Protein AF-A0A2S8GM10-F1 (afdb_monomer_lite)

pLDDT: mean 87.01, std 13.78, range [36.47, 98.81]

Sequence (292 aa):
MHKHPPKAPLAFRVGIVGHRPNRLQKADLQKLSEVVGQILGVVRDRVTQVGQANASIYEQADPEMRAISPLAEGSDRLFAREALTLGYKLTAVLPFAKSEFEQDFQPEKALEEDSLQAFRSLLEKADPVFQLDGSRTNEGRAYGVAGRTVLFNSDLLIVIWDGERQNKPGGTEETLADAQQAGIPVIWIHAEAGHAWRLLDPSVAWGELKKEDEPQEGQGDFDELGTRIETVLGLPQIASGKHEAKVDSSHKHLANFYREKNPGWKLSVGWKAFRDILGDFKFPRVTFAVKP

Organism: NCBI:txid124

Structure (mmCIF, N/CA/C/O backbone):
data_AF-A0A2S8GM10-F1
#
_entry.id   AF-A0A2S8GM10-F1
#
loop_
_atom_site.group_PDB
_atom_site.id
_atom_site.type_symbol
_atom_site.label_atom_id
_atom_site.label_alt_id
_atom_site.label_comp_id
_atom_site.label_asym_id
_atom_site.label_entity_id
_atom_site.label_seq_id
_atom_site.pdbx_PDB_ins_code
_atom_site.Cartn_x
_atom_site.Cartn_y
_atom_site.Cartn_z
_atom_site.occupancy
_atom_site.B_iso_or_equiv
_atom_site.auth_seq_id
_atom_site.auth_comp_id
_atom_site.auth_asym_id
_atom_site.auth_atom_id
_atom_site.pdbx_PDB_model_num
ATOM 1 N N . MET A 1 1 ? -20.459 -18.885 26.236 1.00 55.50 1 MET A N 1
ATOM 2 C CA . MET A 1 1 ? -21.371 -17.870 25.658 1.00 55.50 1 MET A CA 1
ATOM 3 C C . MET A 1 1 ? -20.889 -16.494 26.085 1.00 55.50 1 MET A C 1
ATOM 5 O O . MET A 1 1 ? -20.770 -16.268 27.286 1.00 55.50 1 MET A O 1
ATOM 9 N N . HIS A 1 2 ? -20.557 -15.617 25.134 1.00 58.25 2 HIS A N 1
ATOM 10 C CA . HIS A 1 2 ? -20.140 -14.245 25.438 1.00 58.25 2 HIS A CA 1
ATOM 11 C C . HIS A 1 2 ? -21.277 -13.487 26.134 1.00 58.25 2 HIS A C 1
ATOM 13 O O . HIS A 1 2 ? -22.448 -13.662 25.796 1.00 58.25 2 HIS A O 1
ATOM 19 N N . LYS A 1 3 ? -20.934 -12.683 27.147 1.00 72.94 3 LYS A N 1
ATOM 20 C CA . LYS A 1 3 ? -21.916 -11.886 27.901 1.00 72.94 3 LYS A CA 1
ATOM 21 C C . LYS A 1 3 ? -22.370 -10.641 27.138 1.00 72.94 3 LYS A C 1
ATOM 23 O O . LYS A 1 3 ? -23.363 -10.066 27.551 1.00 72.94 3 LYS A O 1
ATOM 28 N N . HIS A 1 4 ? -21.672 -10.274 26.067 1.00 76.38 4 HIS A N 1
ATOM 29 C CA . HIS A 1 4 ? -21.915 -9.145 25.168 1.00 76.38 4 HIS A CA 1
ATOM 30 C C . HIS A 1 4 ? -21.707 -9.597 23.710 1.00 76.38 4 HIS A C 1
ATOM 32 O O . HIS A 1 4 ? -21.107 -10.662 23.500 1.00 76.38 4 HIS A O 1
ATOM 38 N N . PRO A 1 5 ? -22.141 -8.817 22.704 1.00 82.81 5 PRO A N 1
ATOM 39 C CA . PRO A 1 5 ? -21.765 -9.064 21.313 1.00 82.81 5 PRO A CA 1
ATOM 40 C C . PRO A 1 5 ? -20.231 -9.137 21.144 1.00 82.81 5 PRO A C 1
ATOM 42 O O . PRO A 1 5 ? -19.509 -8.456 21.885 1.00 82.81 5 PRO A O 1
ATOM 45 N N . PRO A 1 6 ? -19.700 -9.984 20.242 1.00 84.19 6 PRO A N 1
ATOM 46 C CA . PRO A 1 6 ? -18.265 -10.033 19.969 1.00 84.19 6 PRO A CA 1
ATOM 47 C C . PRO A 1 6 ? -17.825 -8.734 19.289 1.00 84.19 6 PRO A C 1
ATOM 49 O O . PRO A 1 6 ? -18.476 -8.284 18.349 1.00 84.19 6 PRO A O 1
ATOM 52 N N . LYS A 1 7 ? -16.736 -8.130 19.772 1.00 86.94 7 LYS A N 1
ATOM 53 C CA . LYS A 1 7 ? -16.131 -6.958 19.130 1.00 86.94 7 LYS A CA 1
ATOM 54 C C . LYS A 1 7 ? -15.248 -7.414 17.978 1.00 86.94 7 LYS A C 1
ATOM 56 O O . LYS A 1 7 ? -14.630 -8.469 18.075 1.00 86.94 7 LYS A O 1
ATOM 61 N N . ALA A 1 8 ? -15.197 -6.626 16.912 1.00 88.25 8 ALA A N 1
ATOM 62 C CA . ALA A 1 8 ? -14.308 -6.903 15.793 1.00 88.25 8 ALA A CA 1
ATOM 63 C C . ALA A 1 8 ? -12.867 -6.468 16.124 1.00 88.25 8 ALA A C 1
ATOM 65 O O . ALA A 1 8 ? -12.692 -5.440 16.795 1.00 88.25 8 ALA A O 1
ATOM 66 N N . PRO A 1 9 ? -11.844 -7.194 15.642 1.00 91.44 9 PRO A N 1
ATOM 67 C CA . PRO A 1 9 ? -10.489 -6.666 15.597 1.00 91.44 9 PRO A CA 1
ATOM 68 C C . PRO A 1 9 ? -10.440 -5.473 14.635 1.00 91.44 9 PRO A C 1
ATOM 70 O O . PRO A 1 9 ? -11.123 -5.459 13.609 1.00 91.44 9 PRO A O 1
ATOM 73 N N . LEU A 1 10 ? -9.641 -4.463 14.974 1.00 94.88 10 LEU A N 1
ATOM 74 C CA . LEU A 1 10 ? -9.363 -3.359 14.059 1.00 94.88 10 LEU A CA 1
ATOM 75 C C . LEU A 1 10 ? -8.457 -3.867 12.932 1.00 94.88 10 LEU A C 1
ATOM 77 O O . LEU A 1 10 ? -7.522 -4.615 13.198 1.00 94.88 10 LEU A O 1
ATOM 81 N N . ALA A 1 11 ? -8.713 -3.461 11.693 1.00 95.81 11 ALA A N 1
ATOM 82 C CA . ALA A 1 11 ? -7.879 -3.799 10.545 1.00 95.81 11 ALA A CA 1
ATOM 83 C C . ALA A 1 11 ? -7.641 -2.557 9.684 1.00 95.81 11 ALA A C 1
ATOM 85 O O . ALA A 1 11 ? -8.495 -1.671 9.639 1.00 95.81 11 ALA A O 1
ATOM 86 N N . PHE A 1 12 ? -6.491 -2.498 9.010 1.00 98.06 12 PHE A N 1
ATOM 87 C CA . PHE A 1 12 ? -6.152 -1.405 8.098 1.00 98.06 12 PHE A CA 1
ATOM 88 C C . PHE A 1 12 ? -5.259 -1.898 6.957 1.00 98.06 12 PHE A C 1
ATOM 90 O O . PHE A 1 12 ? -4.308 -2.657 7.176 1.00 98.06 12 PHE A O 1
ATOM 97 N N . ARG A 1 13 ? -5.574 -1.481 5.731 1.00 98.56 13 ARG A N 1
ATOM 98 C CA . ARG A 1 13 ? -4.971 -1.987 4.493 1.00 98.56 13 ARG A CA 1
ATOM 99 C C . ARG A 1 13 ? -4.244 -0.869 3.759 1.00 98.56 13 ARG A C 1
ATOM 101 O O . ARG A 1 13 ? -4.839 0.158 3.442 1.00 98.56 13 ARG A O 1
ATOM 108 N N . VAL A 1 14 ? -2.975 -1.093 3.441 1.00 98.81 14 VAL A N 1
ATOM 109 C CA . VAL A 1 14 ? -2.154 -0.181 2.641 1.00 98.81 14 VAL A CA 1
ATOM 110 C C . VAL A 1 14 ? -1.851 -0.841 1.301 1.00 98.81 14 VAL A C 1
ATOM 112 O O . VAL A 1 14 ? -1.318 -1.951 1.265 1.00 98.81 14 VAL A O 1
ATOM 115 N N . GLY A 1 15 ? -2.197 -0.177 0.205 1.00 98.62 15 GLY A N 1
ATOM 116 C CA . GLY A 1 15 ? -1.883 -0.621 -1.153 1.00 98.62 15 GLY A CA 1
ATOM 117 C C . GLY A 1 15 ? -0.695 0.121 -1.742 1.00 98.62 15 GLY A C 1
ATOM 118 O O . GLY A 1 15 ? -0.397 1.241 -1.328 1.00 98.62 15 GLY A O 1
ATOM 119 N N . ILE A 1 16 ? -0.055 -0.477 -2.745 1.00 98.19 16 ILE A N 1
ATOM 120 C CA . ILE A 1 16 ? 1.008 0.157 -3.530 1.00 98.19 16 ILE A CA 1
ATOM 121 C C . ILE A 1 16 ? 0.680 0.135 -5.022 1.00 98.19 16 ILE A C 1
ATOM 123 O O . ILE A 1 16 ? 0.223 -0.872 -5.564 1.00 98.19 16 ILE A O 1
ATOM 127 N N . VAL A 1 17 ? 0.975 1.247 -5.689 1.00 94.44 17 VAL A N 1
ATOM 128 C CA . VAL A 1 17 ? 1.208 1.304 -7.134 1.00 94.44 17 VAL A CA 1
ATOM 129 C C . VAL A 1 17 ? 2.529 2.028 -7.357 1.00 94.44 17 VAL A C 1
ATOM 131 O O . VAL A 1 17 ? 2.784 3.070 -6.755 1.00 94.44 17 VAL A O 1
ATOM 134 N N . GLY A 1 18 ? 3.397 1.498 -8.211 1.00 92.44 18 GLY A N 1
ATOM 135 C CA . GLY A 1 18 ? 4.679 2.145 -8.443 1.00 92.44 18 GLY A CA 1
ATOM 136 C C . GLY A 1 18 ? 5.407 1.694 -9.693 1.00 92.44 18 GLY A C 1
ATOM 137 O O . GLY A 1 18 ? 4.892 0.950 -10.529 1.00 92.44 18 GLY A O 1
ATOM 138 N N . HIS A 1 19 ? 6.627 2.201 -9.821 1.00 91.56 19 HIS A N 1
ATOM 139 C CA . HIS A 1 19 ? 7.464 2.008 -10.993 1.00 91.56 19 HIS A CA 1
ATOM 140 C C . HIS A 1 19 ? 8.266 0.708 -10.946 1.00 91.56 19 HIS A C 1
ATOM 142 O O . HIS A 1 19 ? 8.714 0.242 -9.897 1.00 91.56 19 HIS A O 1
ATOM 148 N N . ARG A 1 20 ? 8.503 0.158 -12.139 1.00 92.50 20 ARG A N 1
ATOM 149 C CA . ARG A 1 20 ? 9.465 -0.927 -12.359 1.00 92.50 20 ARG A CA 1
ATOM 150 C C . ARG A 1 20 ? 10.903 -0.387 -12.400 1.00 92.50 20 ARG A C 1
ATOM 152 O O . ARG A 1 20 ? 11.086 0.815 -12.607 1.00 92.50 20 ARG A O 1
ATOM 159 N N . PRO A 1 21 ? 11.941 -1.237 -12.268 1.00 92.75 21 PRO A N 1
ATOM 160 C CA . PRO A 1 21 ? 13.328 -0.780 -12.153 1.00 92.75 21 PRO A CA 1
ATOM 161 C C . PRO A 1 21 ? 13.810 0.112 -13.305 1.00 92.75 21 PRO A C 1
ATOM 163 O O . PRO A 1 21 ? 14.581 1.043 -13.090 1.00 92.75 21 PRO A O 1
ATOM 166 N N . ASN A 1 22 ? 13.296 -0.085 -14.522 1.00 90.50 22 ASN A N 1
ATOM 167 C CA . ASN A 1 22 ? 13.599 0.767 -15.678 1.00 90.50 22 ASN A CA 1
ATOM 168 C C . ASN A 1 22 ? 13.166 2.238 -15.502 1.00 90.50 22 ASN A C 1
ATOM 170 O O . ASN A 1 22 ? 13.668 3.106 -16.209 1.00 90.50 22 ASN A O 1
ATOM 174 N N . ARG A 1 23 ? 12.254 2.522 -14.568 1.00 89.69 23 ARG A N 1
ATOM 175 C CA . ARG A 1 23 ? 11.783 3.865 -14.189 1.00 89.69 23 ARG A CA 1
ATOM 176 C C . ARG A 1 23 ? 12.266 4.291 -12.794 1.00 89.69 23 ARG A C 1
ATOM 178 O O . ARG A 1 23 ? 11.890 5.353 -12.319 1.00 89.69 23 ARG A O 1
ATOM 185 N N . LEU A 1 24 ? 13.132 3.494 -12.164 1.00 91.31 24 LEU A N 1
ATOM 186 C CA . LEU A 1 24 ? 13.766 3.772 -10.868 1.00 91.31 24 LEU A CA 1
ATOM 187 C C . LEU A 1 24 ? 15.293 3.925 -10.982 1.00 91.31 24 LEU A C 1
ATOM 189 O O . LEU A 1 24 ? 15.999 3.899 -9.984 1.00 91.31 24 LEU A O 1
ATOM 193 N N . GLN A 1 25 ? 15.832 4.108 -12.189 1.00 90.81 25 GLN A N 1
ATOM 194 C CA . GLN A 1 25 ? 17.284 4.170 -12.422 1.00 90.81 25 GLN A CA 1
ATOM 195 C C . GLN A 1 25 ? 17.976 5.342 -11.708 1.00 90.81 25 GLN A C 1
ATOM 197 O O . GLN A 1 25 ? 19.164 5.268 -11.409 1.00 90.81 25 GLN A O 1
ATOM 202 N N . LYS A 1 26 ? 17.235 6.426 -11.450 1.00 89.56 26 LYS A N 1
ATOM 203 C CA . LYS A 1 26 ? 17.703 7.598 -10.695 1.00 89.56 26 LYS A CA 1
ATOM 204 C C . LYS A 1 26 ? 17.302 7.557 -9.215 1.00 89.56 26 LYS A C 1
ATOM 206 O O . LYS A 1 26 ? 17.520 8.541 -8.512 1.00 89.56 26 LYS A O 1
ATOM 211 N N . ALA A 1 27 ? 16.644 6.490 -8.768 1.00 92.81 27 ALA A N 1
ATOM 212 C CA . ALA A 1 27 ? 16.201 6.355 -7.390 1.00 92.81 27 ALA A CA 1
ATOM 213 C C . ALA A 1 27 ? 17.379 5.971 -6.490 1.00 92.81 27 ALA A C 1
ATOM 215 O O . ALA A 1 27 ? 18.223 5.155 -6.863 1.00 92.81 27 ALA A O 1
ATOM 216 N N . ASP A 1 28 ? 17.386 6.500 -5.271 1.00 95.31 28 ASP A N 1
ATOM 217 C CA . ASP A 1 28 ? 18.173 5.938 -4.182 1.00 95.31 28 ASP A CA 1
ATOM 218 C C . ASP A 1 28 ? 17.303 4.880 -3.496 1.00 95.31 28 ASP A C 1
ATOM 220 O O . ASP A 1 28 ? 16.465 5.187 -2.648 1.00 95.31 28 ASP A O 1
ATOM 224 N N . LEU A 1 29 ? 17.461 3.618 -3.901 1.00 94.62 29 LEU A N 1
ATOM 225 C CA . LEU A 1 29 ? 16.597 2.536 -3.424 1.00 94.62 29 LEU A CA 1
ATOM 226 C C . LEU A 1 29 ? 16.669 2.338 -1.907 1.00 94.62 29 LEU A C 1
ATOM 228 O O . LEU A 1 29 ? 15.668 1.939 -1.314 1.00 94.62 29 LEU A O 1
ATOM 232 N N . GLN A 1 30 ? 17.810 2.634 -1.277 1.00 96.06 30 GLN A N 1
ATOM 233 C CA . GLN A 1 30 ? 17.933 2.549 0.174 1.00 96.06 30 GLN A CA 1
ATOM 234 C C . GLN A 1 30 ? 17.093 3.644 0.831 1.00 96.06 30 GLN A C 1
ATOM 236 O O . GLN A 1 30 ? 16.244 3.343 1.670 1.00 96.06 30 GLN A O 1
ATOM 241 N N . LYS A 1 31 ? 17.266 4.897 0.401 1.00 96.81 31 LYS A N 1
ATOM 242 C CA . LYS A 1 31 ? 16.481 6.018 0.927 1.00 96.81 31 LYS A CA 1
ATOM 243 C C . LYS A 1 31 ? 14.984 5.846 0.649 1.00 96.81 31 LYS A C 1
ATOM 245 O O . LYS A 1 31 ? 14.163 6.167 1.503 1.00 96.81 31 LYS A O 1
ATOM 250 N N . LEU A 1 32 ? 14.608 5.307 -0.512 1.00 97.25 32 LEU A N 1
ATOM 251 C CA . LEU A 1 32 ? 13.215 4.977 -0.822 1.00 97.25 32 LEU A CA 1
ATOM 252 C C . LEU A 1 32 ? 12.655 3.931 0.154 1.00 97.25 32 LEU A C 1
ATOM 254 O O . LEU A 1 32 ? 11.544 4.106 0.650 1.00 97.25 32 LEU A O 1
ATOM 258 N N . SER A 1 33 ? 13.428 2.881 0.457 1.00 97.56 33 SER A N 1
ATOM 259 C CA . SER A 1 33 ? 13.086 1.881 1.481 1.00 97.56 33 SER A CA 1
ATOM 260 C C . SER A 1 33 ? 12.857 2.530 2.840 1.00 97.56 33 SER A C 1
ATOM 262 O O . SER A 1 33 ? 11.837 2.278 3.476 1.00 97.56 33 SER A O 1
ATOM 264 N N . GLU A 1 34 ? 13.758 3.420 3.257 1.00 97.75 34 GLU A N 1
ATOM 265 C CA . GLU A 1 34 ? 13.654 4.134 4.531 1.00 97.75 34 GLU A CA 1
ATOM 266 C C . GLU A 1 34 ? 12.383 4.994 4.603 1.00 97.75 34 GLU A C 1
ATOM 268 O O . GLU A 1 34 ? 11.653 4.924 5.592 1.00 97.75 34 GLU A O 1
ATOM 273 N N . VAL A 1 35 ? 12.068 5.753 3.546 1.00 97.88 35 VAL A N 1
ATOM 274 C CA . VAL A 1 35 ? 10.850 6.581 3.481 1.00 97.88 35 VAL A CA 1
ATOM 275 C C . VAL A 1 35 ? 9.588 5.714 3.531 1.00 97.88 35 VAL A C 1
ATOM 277 O O . VAL A 1 35 ? 8.676 5.996 4.311 1.00 97.88 35 VAL A O 1
ATOM 280 N N . VAL A 1 36 ? 9.531 4.632 2.748 1.00 98.50 36 VAL A N 1
ATOM 281 C CA . VAL A 1 36 ? 8.389 3.701 2.751 1.00 98.50 36 VAL A CA 1
ATOM 282 C C . VAL A 1 36 ? 8.224 3.039 4.122 1.00 98.50 36 VAL A C 1
ATOM 284 O O . VAL A 1 36 ? 7.108 2.980 4.642 1.00 98.50 36 VAL A O 1
ATOM 287 N N . GLY A 1 37 ? 9.320 2.595 4.739 1.00 98.56 37 GLY A N 1
ATOM 288 C CA . GLY A 1 37 ? 9.324 2.008 6.077 1.00 98.56 37 GLY A CA 1
ATOM 289 C C . GLY A 1 37 ? 8.846 2.987 7.153 1.00 98.56 37 GLY A C 1
ATOM 290 O O . GLY A 1 37 ? 8.029 2.620 7.996 1.00 98.56 37 GLY A O 1
ATOM 291 N N . GLN A 1 38 ? 9.276 4.252 7.101 1.00 98.25 38 GLN A N 1
ATOM 292 C CA . GLN A 1 38 ? 8.805 5.297 8.018 1.00 98.25 38 GLN A CA 1
ATOM 293 C C . GLN A 1 38 ? 7.299 5.542 7.882 1.00 98.25 38 GLN A C 1
ATOM 295 O O . GLN A 1 38 ? 6.589 5.547 8.888 1.00 98.25 38 GLN A O 1
ATOM 300 N N . ILE A 1 39 ? 6.797 5.684 6.650 1.00 98.62 39 ILE A N 1
ATOM 301 C CA . ILE A 1 39 ? 5.364 5.869 6.380 1.00 98.62 39 ILE A CA 1
ATOM 302 C C . ILE A 1 39 ? 4.560 4.688 6.934 1.00 98.62 39 ILE A C 1
ATOM 304 O O . ILE A 1 39 ? 3.608 4.887 7.687 1.00 98.62 39 ILE A O 1
ATOM 308 N N . LEU A 1 40 ? 4.956 3.452 6.618 1.00 98.81 40 LEU A N 1
ATOM 309 C CA . LEU A 1 40 ? 4.282 2.247 7.108 1.00 98.81 40 LEU A CA 1
ATOM 310 C C . LEU A 1 40 ? 4.350 2.111 8.637 1.00 98.81 40 LEU A C 1
ATOM 312 O O . LEU A 1 40 ? 3.387 1.650 9.257 1.00 98.81 40 LEU A O 1
ATOM 316 N N . GLY A 1 41 ? 5.458 2.518 9.257 1.00 98.44 41 GLY A N 1
ATOM 317 C CA . GLY A 1 41 ? 5.607 2.552 10.711 1.00 98.44 41 GLY A CA 1
ATOM 318 C C . GLY A 1 41 ? 4.607 3.510 11.357 1.00 98.44 41 GLY A C 1
ATOM 319 O O . GLY A 1 41 ? 3.834 3.099 12.222 1.00 98.44 41 GLY A O 1
ATOM 320 N N . VAL A 1 42 ? 4.544 4.751 10.864 1.00 98.31 42 VAL A N 1
ATOM 321 C CA . VAL A 1 42 ? 3.592 5.768 11.340 1.00 98.31 42 VAL A CA 1
ATOM 322 C C . VAL A 1 42 ? 2.148 5.313 11.147 1.00 98.31 42 VAL A C 1
ATOM 324 O O . VAL A 1 42 ? 1.332 5.471 12.057 1.00 98.31 42 VAL A O 1
ATOM 327 N N . VAL A 1 43 ? 1.830 4.693 10.004 1.00 98.56 43 VAL A N 1
ATOM 328 C CA . VAL A 1 43 ? 0.491 4.147 9.746 1.00 98.56 43 VAL A CA 1
ATOM 329 C C . VAL A 1 43 ? 0.115 3.109 10.803 1.00 98.56 43 VAL A C 1
ATOM 331 O O . VAL A 1 43 ? -0.921 3.246 11.452 1.00 98.56 43 VAL A O 1
ATOM 334 N N . ARG A 1 44 ? 0.967 2.103 11.033 1.00 98.19 44 ARG A N 1
ATOM 335 C CA . ARG A 1 44 ? 0.723 1.055 12.039 1.00 98.19 44 ARG A CA 1
ATOM 336 C C . ARG A 1 44 ? 0.535 1.647 13.432 1.00 98.19 44 ARG A C 1
ATOM 338 O O . ARG A 1 44 ? -0.404 1.273 14.141 1.00 98.19 44 ARG A O 1
ATOM 345 N N . ASP A 1 45 ? 1.417 2.557 13.827 1.00 97.56 45 ASP A N 1
ATOM 346 C CA . ASP A 1 45 ? 1.424 3.111 15.177 1.00 97.56 45 ASP A CA 1
ATOM 347 C C . ASP A 1 45 ? 0.171 3.967 15.418 1.00 97.56 45 ASP A C 1
ATOM 349 O O . ASP A 1 45 ? -0.478 3.829 16.459 1.00 97.56 45 ASP A O 1
ATOM 353 N N . ARG A 1 46 ? -0.257 4.767 14.429 1.00 97.31 46 ARG A N 1
ATOM 354 C CA . ARG A 1 46 ? -1.498 5.549 14.527 1.00 97.31 46 ARG A CA 1
ATOM 355 C C . ARG A 1 46 ? -2.742 4.658 14.550 1.00 97.31 46 ARG A C 1
ATOM 357 O O . ARG A 1 46 ? -3.610 4.873 15.393 1.00 97.31 46 ARG A O 1
ATOM 364 N N . VAL A 1 47 ? -2.837 3.638 13.693 1.00 97.44 47 VAL A N 1
ATOM 365 C CA . VAL A 1 47 ? -3.965 2.680 13.714 1.00 97.44 47 VAL A CA 1
ATOM 366 C C . VAL A 1 47 ? -4.055 1.986 15.080 1.00 97.44 47 VAL A C 1
ATOM 368 O O . VAL A 1 47 ? -5.144 1.848 15.640 1.00 97.44 47 VAL A O 1
ATOM 371 N N . THR A 1 48 ? -2.912 1.622 15.666 1.00 96.25 48 THR A N 1
ATOM 372 C CA . THR A 1 48 ? -2.839 1.034 17.014 1.00 96.25 48 THR A CA 1
ATOM 373 C C . THR A 1 48 ? -3.376 1.989 18.078 1.00 96.25 48 THR A C 1
ATOM 375 O O . THR A 1 48 ? -4.219 1.596 18.888 1.00 96.25 48 THR A O 1
ATOM 378 N N . GLN A 1 49 ? -2.969 3.261 18.044 1.00 94.75 49 GLN A N 1
ATOM 379 C CA . GLN A 1 49 ? -3.480 4.286 18.961 1.00 94.75 49 GLN A CA 1
ATOM 380 C C . GLN A 1 49 ? -4.995 4.487 18.814 1.00 94.75 49 GLN A C 1
ATOM 382 O O . GLN A 1 49 ? -5.704 4.563 19.819 1.00 94.75 49 GLN A O 1
ATOM 387 N N . VAL A 1 50 ? -5.517 4.502 17.581 1.00 93.38 50 VAL A N 1
ATOM 388 C CA . VAL A 1 50 ? -6.964 4.598 17.323 1.00 93.38 50 VAL A CA 1
ATOM 389 C C . VAL A 1 50 ? -7.707 3.402 17.914 1.00 93.38 50 VAL A C 1
ATOM 391 O O . VAL A 1 50 ? -8.734 3.592 18.569 1.00 93.38 50 VAL A O 1
ATOM 394 N N . GLY A 1 51 ? -7.193 2.181 17.744 1.00 92.69 51 GLY A N 1
ATOM 395 C CA . GLY A 1 51 ? -7.774 0.973 18.337 1.00 92.69 51 GLY A CA 1
ATOM 396 C C . GLY A 1 51 ? -7.822 1.027 19.867 1.00 92.69 51 GLY A C 1
ATOM 397 O O . GLY A 1 51 ? -8.864 0.745 20.466 1.00 92.69 51 GLY A O 1
ATOM 398 N N . GLN A 1 52 ? -6.731 1.470 20.499 1.00 92.31 52 GLN A N 1
ATOM 399 C CA . GLN A 1 52 ? -6.637 1.643 21.954 1.00 92.31 52 GLN A CA 1
ATOM 400 C C . GLN A 1 52 ? -7.610 2.713 22.471 1.00 92.31 52 GLN A C 1
ATOM 402 O O . GLN A 1 52 ? -8.347 2.475 23.431 1.00 92.31 52 GLN A O 1
ATOM 407 N N . ALA A 1 53 ? -7.683 3.869 21.805 1.00 91.25 53 ALA A N 1
ATOM 408 C CA . ALA A 1 53 ? -8.613 4.944 22.155 1.00 91.25 53 ALA A CA 1
ATOM 409 C C . ALA A 1 53 ? -10.088 4.525 22.002 1.00 91.25 53 ALA A C 1
ATOM 411 O O . ALA A 1 53 ? -1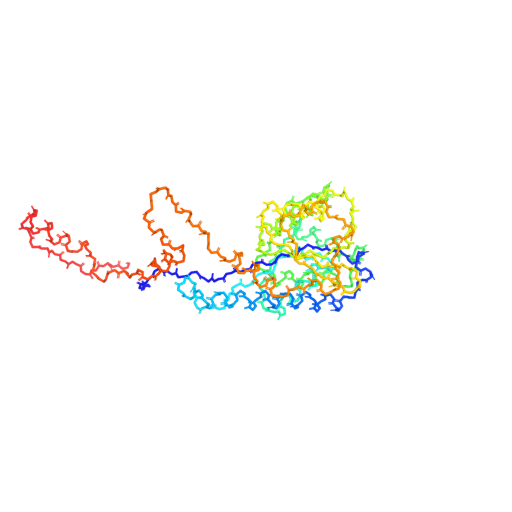0.967 5.030 22.702 1.00 91.25 53 ALA A O 1
ATOM 412 N N . ASN A 1 54 ? -10.364 3.554 21.126 1.00 89.12 54 ASN A N 1
ATOM 413 C CA . ASN A 1 54 ? -11.701 3.062 20.809 1.00 89.12 54 ASN A CA 1
ATOM 414 C C . ASN A 1 54 ? -11.995 1.672 21.403 1.00 89.12 54 ASN A C 1
ATOM 416 O O . ASN A 1 54 ? -12.802 0.905 20.871 1.00 89.12 54 ASN A O 1
ATOM 420 N N . ALA A 1 55 ? -11.435 1.375 22.579 1.00 87.00 55 ALA A N 1
ATOM 421 C CA . ALA A 1 55 ? -11.618 0.104 23.283 1.00 87.00 55 ALA A CA 1
ATOM 422 C C . ALA A 1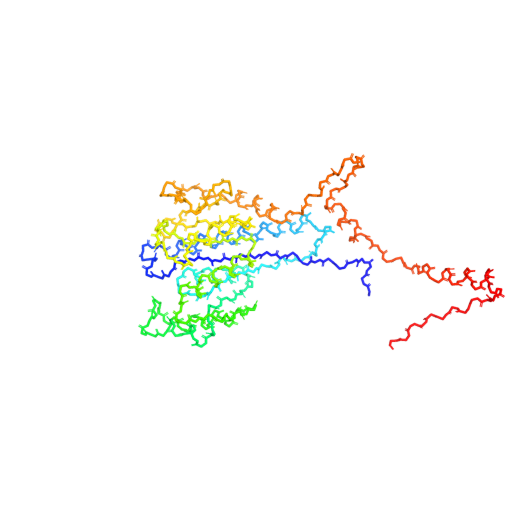 55 ? -13.073 -0.282 23.591 1.00 87.00 55 ALA A C 1
ATOM 424 O O . ALA A 1 55 ? -13.395 -1.442 23.868 1.00 87.00 55 ALA A O 1
ATOM 425 N N . SER A 1 56 ? -13.991 0.686 23.559 1.00 85.75 56 SER A N 1
ATOM 426 C CA . SER A 1 56 ? -15.420 0.425 23.731 1.00 85.75 56 SER A CA 1
ATOM 427 C C . SER A 1 56 ? -16.056 -0.297 22.535 1.00 85.75 56 SER A C 1
ATOM 429 O O . SER A 1 56 ? -17.038 -1.010 22.744 1.00 85.75 56 SER A O 1
ATOM 431 N N . ILE A 1 57 ? -15.473 -0.185 21.335 1.00 86.81 57 ILE A N 1
ATOM 432 C CA . ILE A 1 57 ? -16.041 -0.695 20.077 1.00 86.81 57 ILE A CA 1
ATOM 433 C C . ILE A 1 57 ? -15.164 -1.737 19.367 1.00 86.81 57 ILE A C 1
ATOM 435 O O . ILE A 1 57 ? -15.713 -2.601 18.689 1.00 86.81 57 ILE A O 1
ATOM 439 N N . TYR A 1 58 ? -13.845 -1.719 19.580 1.00 89.75 58 TYR A N 1
ATOM 440 C CA . TYR A 1 58 ? -12.921 -2.717 19.033 1.00 89.75 58 TYR A CA 1
ATOM 441 C C . TYR A 1 58 ? -12.458 -3.725 20.086 1.00 89.75 58 TYR A C 1
ATOM 443 O O . TYR A 1 58 ? -12.452 -3.453 21.294 1.00 89.75 58 TYR A O 1
ATOM 451 N N . GLU A 1 59 ? -12.084 -4.915 19.622 1.00 89.31 59 GLU A N 1
ATOM 452 C CA . GLU A 1 59 ? -11.363 -5.890 20.434 1.00 89.31 59 GLU A CA 1
ATOM 453 C C . GLU A 1 59 ? -10.035 -5.294 20.929 1.00 89.31 59 GLU A C 1
ATOM 455 O O . GLU A 1 59 ? -9.421 -4.463 20.266 1.00 89.31 59 GLU A O 1
ATOM 460 N N . GLN A 1 60 ? -9.612 -5.672 22.136 1.00 88.25 60 GLN A N 1
ATOM 461 C CA . GLN A 1 60 ? -8.346 -5.216 22.718 1.00 88.25 60 GLN A CA 1
ATOM 462 C C . GLN A 1 60 ? -7.215 -6.151 22.303 1.00 88.25 60 GLN A C 1
ATOM 464 O O . GLN A 1 60 ? -6.732 -6.953 23.098 1.00 88.25 60 GLN A O 1
ATOM 469 N N . ALA A 1 61 ? -6.853 -6.045 21.030 1.00 89.88 61 ALA A N 1
ATOM 470 C CA . ALA A 1 61 ? -5.756 -6.751 20.390 1.00 89.88 61 ALA A CA 1
ATOM 471 C C . ALA A 1 61 ? -5.034 -5.798 19.427 1.00 89.88 61 ALA A C 1
ATOM 473 O O . ALA A 1 61 ? -5.568 -4.738 19.083 1.00 89.88 61 ALA A O 1
ATOM 474 N N . ASP A 1 62 ? -3.835 -6.181 18.995 1.00 91.50 62 ASP A N 1
ATOM 475 C CA . ASP A 1 62 ? -3.106 -5.429 17.976 1.00 91.50 62 ASP A CA 1
ATOM 476 C C . ASP A 1 62 ? -3.905 -5.405 16.659 1.00 91.50 62 ASP A C 1
ATOM 478 O O . ASP A 1 62 ? -4.491 -6.430 16.285 1.00 91.50 62 ASP A O 1
ATOM 482 N N . PRO A 1 63 ? -3.956 -4.263 15.947 1.00 95.56 63 PRO A N 1
ATOM 483 C CA . PRO A 1 63 ? -4.674 -4.184 14.685 1.00 95.56 63 PRO A CA 1
ATOM 484 C C . PRO A 1 63 ? -4.103 -5.132 13.631 1.00 95.56 63 PRO A C 1
ATOM 486 O O . PRO A 1 63 ? -2.892 -5.314 13.502 1.00 95.56 63 PRO A O 1
ATOM 489 N N . GLU A 1 64 ? -4.982 -5.684 12.803 1.00 96.06 64 GLU A N 1
ATOM 490 C CA . GLU A 1 64 ? -4.581 -6.464 11.645 1.00 96.06 64 GLU A CA 1
ATOM 491 C C . GLU A 1 64 ? -4.160 -5.539 10.496 1.00 96.06 64 GLU A C 1
ATOM 493 O O . GLU A 1 64 ? -4.982 -5.039 9.724 1.00 96.06 64 GLU A O 1
ATOM 498 N N . MET A 1 65 ? -2.851 -5.333 10.377 1.00 98.31 65 MET A N 1
ATOM 499 C CA . MET A 1 65 ? -2.254 -4.548 9.301 1.00 98.31 65 MET A CA 1
ATOM 500 C C . MET A 1 65 ? -2.040 -5.404 8.051 1.00 98.31 65 MET A C 1
ATOM 502 O O . MET A 1 65 ? -1.472 -6.499 8.127 1.00 98.31 65 MET A O 1
ATOM 506 N N . ARG A 1 66 ? -2.465 -4.905 6.886 1.00 98.56 66 ARG A N 1
ATOM 507 C CA . ARG A 1 66 ? -2.328 -5.601 5.598 1.00 98.56 66 ARG A CA 1
ATOM 508 C C . ARG A 1 66 ? -1.660 -4.731 4.545 1.00 98.56 66 ARG A C 1
ATOM 510 O O . ARG A 1 66 ? -2.016 -3.570 4.387 1.00 98.56 66 ARG A O 1
ATOM 517 N N . ALA A 1 67 ? -0.721 -5.313 3.814 1.00 98.81 67 ALA A N 1
ATOM 518 C CA . ALA A 1 67 ? -0.046 -4.697 2.682 1.00 98.81 67 ALA A CA 1
ATOM 519 C C . ALA A 1 67 ? -0.477 -5.393 1.391 1.00 98.81 67 ALA A C 1
ATOM 521 O O . ALA A 1 67 ? -0.405 -6.618 1.302 1.00 98.81 67 ALA A O 1
ATOM 522 N N . ILE A 1 68 ? -0.937 -4.631 0.402 1.00 98.81 68 ILE A N 1
ATOM 523 C CA . ILE A 1 68 ? -1.516 -5.161 -0.836 1.00 98.81 68 ILE A CA 1
ATOM 524 C C . ILE A 1 68 ? -0.637 -4.746 -2.009 1.00 98.81 68 ILE A C 1
ATOM 526 O O . ILE A 1 68 ? -0.468 -3.557 -2.264 1.00 98.81 68 ILE A O 1
ATOM 530 N N . SER A 1 69 ? -0.069 -5.725 -2.711 1.00 98.50 69 SER A N 1
ATOM 531 C CA . SER A 1 69 ? 0.924 -5.484 -3.761 1.00 98.50 69 SER A CA 1
ATOM 532 C C . SER A 1 69 ? 0.774 -6.469 -4.926 1.00 98.50 69 SER A C 1
ATOM 534 O O . SER A 1 69 ? 0.525 -7.655 -4.692 1.00 98.50 69 SER A O 1
ATOM 536 N N . PRO A 1 70 ? 0.963 -6.036 -6.184 1.00 97.38 70 PRO A N 1
ATOM 537 C CA . PRO A 1 70 ? 1.078 -6.947 -7.321 1.00 97.38 70 PRO A CA 1
ATOM 538 C C . PRO A 1 70 ? 2.373 -7.768 -7.351 1.00 97.38 70 PRO A C 1
ATOM 540 O O . PRO A 1 70 ? 2.442 -8.764 -8.068 1.00 97.38 70 PRO A O 1
ATOM 543 N N . LEU A 1 71 ? 3.385 -7.389 -6.559 1.00 97.94 71 LEU A N 1
ATOM 544 C CA . LEU A 1 71 ? 4.713 -8.022 -6.490 1.00 97.94 71 LEU A CA 1
ATOM 545 C C . LEU A 1 71 ? 5.532 -7.956 -7.795 1.00 97.94 71 LEU A C 1
ATOM 547 O O . LEU A 1 71 ? 6.452 -8.763 -7.993 1.00 97.94 71 LEU A O 1
ATOM 551 N N . ALA A 1 72 ? 5.244 -6.989 -8.674 1.00 96.56 72 ALA A N 1
ATOM 552 C CA . ALA A 1 72 ? 6.108 -6.704 -9.818 1.00 96.56 72 ALA A CA 1
ATOM 553 C C . ALA A 1 72 ? 7.504 -6.237 -9.359 1.00 96.56 72 ALA A C 1
ATOM 555 O O . ALA A 1 72 ? 7.712 -5.857 -8.212 1.00 96.56 72 ALA A O 1
ATOM 556 N N . GLU A 1 73 ? 8.497 -6.283 -10.241 1.00 96.88 73 GLU A N 1
ATOM 557 C CA . GLU A 1 73 ? 9.834 -5.753 -9.935 1.00 96.88 73 GLU A CA 1
ATOM 558 C C . GLU A 1 73 ? 9.792 -4.267 -9.550 1.00 96.88 73 GLU A C 1
ATOM 560 O O . GLU A 1 73 ? 8.957 -3.516 -10.055 1.00 96.88 73 GLU A O 1
ATOM 565 N N . GLY A 1 74 ? 10.736 -3.823 -8.718 1.00 96.12 74 GLY A N 1
ATOM 566 C CA . GLY A 1 74 ? 10.864 -2.433 -8.290 1.00 96.12 74 GLY A CA 1
ATOM 567 C C . GLY A 1 74 ? 10.028 -2.100 -7.055 1.00 96.12 74 GLY A C 1
ATOM 568 O O . GLY A 1 74 ? 10.144 -2.751 -6.009 1.00 96.12 74 GLY A O 1
ATOM 569 N N . SER A 1 75 ? 9.209 -1.049 -7.166 1.00 96.75 75 SER A N 1
ATOM 570 C CA . SER A 1 75 ? 8.457 -0.450 -6.054 1.00 96.75 75 SER A CA 1
ATOM 571 C C . SER A 1 75 ? 7.609 -1.457 -5.274 1.00 96.75 75 SER A C 1
ATOM 573 O O . SER A 1 75 ? 7.631 -1.458 -4.044 1.00 96.75 75 SER A O 1
ATOM 575 N N . ASP A 1 76 ? 6.909 -2.347 -5.976 1.00 97.81 76 ASP A N 1
ATOM 576 C CA . ASP A 1 76 ? 5.981 -3.313 -5.384 1.00 97.81 76 ASP A CA 1
ATOM 577 C C . ASP A 1 76 ? 6.673 -4.286 -4.419 1.00 97.81 76 ASP A C 1
ATOM 579 O O . ASP A 1 76 ? 6.128 -4.611 -3.358 1.00 97.81 76 ASP A O 1
ATOM 583 N N . ARG A 1 77 ? 7.878 -4.756 -4.773 1.00 97.94 77 ARG A N 1
ATOM 584 C CA . ARG A 1 77 ? 8.676 -5.675 -3.946 1.00 97.94 77 ARG A CA 1
ATOM 585 C C . ARG A 1 77 ? 9.386 -4.958 -2.808 1.00 97.94 77 ARG A C 1
ATOM 587 O O . ARG A 1 77 ? 9.499 -5.534 -1.729 1.00 97.94 77 ARG A O 1
ATOM 594 N N . LEU A 1 78 ? 9.858 -3.729 -3.032 1.00 98.25 78 LEU A N 1
ATOM 595 C CA . LEU A 1 78 ? 10.416 -2.884 -1.972 1.00 98.25 78 LEU A CA 1
ATOM 596 C C . LEU A 1 78 ? 9.359 -2.643 -0.887 1.00 98.25 78 LEU A C 1
ATOM 598 O O . LEU A 1 78 ? 9.585 -2.991 0.268 1.00 98.25 78 LEU A O 1
ATOM 602 N N . PHE A 1 79 ? 8.169 -2.186 -1.279 1.00 98.75 79 PHE A N 1
ATOM 603 C CA . PHE A 1 79 ? 7.032 -2.009 -0.377 1.00 98.75 79 PHE A CA 1
ATOM 604 C C . PHE A 1 79 ? 6.667 -3.299 0.368 1.00 98.75 79 PHE A C 1
ATOM 606 O O . PHE A 1 79 ? 6.515 -3.287 1.588 1.00 98.75 79 PHE A O 1
ATOM 613 N N . ALA A 1 80 ? 6.566 -4.429 -0.343 1.00 98.69 80 ALA A N 1
ATOM 614 C CA . ALA A 1 80 ? 6.224 -5.708 0.277 1.00 98.69 80 ALA A CA 1
ATOM 615 C C . ALA A 1 80 ? 7.257 -6.144 1.332 1.00 98.69 80 ALA A C 1
ATOM 617 O O . ALA A 1 80 ? 6.877 -6.660 2.383 1.00 98.69 80 ALA A O 1
ATOM 618 N N . ARG A 1 81 ? 8.555 -5.928 1.075 1.00 98.69 81 ARG A N 1
ATOM 619 C CA . ARG A 1 81 ? 9.631 -6.241 2.028 1.00 98.69 81 ARG A CA 1
ATOM 620 C C . ARG A 1 81 ? 9.554 -5.366 3.278 1.00 98.69 81 ARG A C 1
ATOM 622 O O . ARG A 1 81 ? 9.576 -5.918 4.375 1.00 98.69 81 ARG A O 1
ATOM 629 N N . GLU A 1 82 ? 9.401 -4.053 3.123 1.00 98.75 82 GLU A N 1
ATOM 630 C CA . GLU A 1 82 ? 9.273 -3.130 4.262 1.00 98.75 82 GLU A CA 1
ATOM 631 C C . GLU A 1 82 ? 8.039 -3.441 5.115 1.00 98.75 82 GLU A C 1
ATOM 633 O O . GLU A 1 82 ? 8.115 -3.526 6.342 1.00 98.75 82 GLU A O 1
ATOM 638 N N . ALA A 1 83 ? 6.904 -3.712 4.470 1.00 98.75 83 ALA A N 1
ATOM 639 C CA . ALA A 1 83 ? 5.680 -4.076 5.165 1.00 98.75 83 ALA A CA 1
ATOM 640 C C . ALA A 1 83 ? 5.837 -5.369 5.987 1.00 98.75 83 ALA A C 1
ATOM 642 O O . ALA A 1 83 ? 5.446 -5.411 7.157 1.00 98.75 83 ALA A O 1
ATOM 643 N N . LEU A 1 84 ? 6.451 -6.409 5.411 1.00 98.69 84 LEU A N 1
ATOM 644 C CA . LEU A 1 84 ? 6.728 -7.663 6.118 1.00 98.69 84 LEU A CA 1
ATOM 645 C C . LEU A 1 84 ? 7.661 -7.451 7.321 1.00 98.69 84 LEU A C 1
ATOM 647 O O . LEU A 1 84 ? 7.404 -8.015 8.385 1.00 98.69 84 LEU A O 1
ATOM 651 N N . THR A 1 85 ? 8.701 -6.621 7.185 1.00 98.44 85 THR A N 1
ATOM 652 C CA . THR A 1 85 ? 9.609 -6.261 8.293 1.00 98.44 85 THR A CA 1
ATOM 653 C C . THR A 1 85 ? 8.858 -5.612 9.458 1.00 98.44 85 THR A C 1
ATOM 655 O O . THR A 1 85 ? 9.185 -5.851 10.620 1.00 98.44 85 THR A O 1
ATOM 658 N N . LEU A 1 86 ? 7.812 -4.835 9.166 1.00 98.25 86 LEU A N 1
ATOM 659 C CA . LEU A 1 86 ? 6.982 -4.153 10.163 1.00 98.25 86 LEU A CA 1
ATOM 660 C C . LEU A 1 86 ? 5.833 -5.006 10.727 1.00 98.25 86 LEU A C 1
ATOM 662 O O . LEU A 1 86 ? 5.089 -4.516 11.582 1.00 98.25 86 LEU A O 1
ATOM 666 N N . GLY A 1 87 ? 5.695 -6.259 10.280 1.00 98.06 87 GLY A N 1
ATOM 667 C CA . GLY A 1 87 ? 4.681 -7.204 10.755 1.00 98.06 87 GLY A CA 1
ATOM 668 C C . GLY A 1 87 ? 3.342 -7.143 10.015 1.00 98.06 87 GLY A C 1
ATOM 669 O O . GLY A 1 87 ? 2.361 -7.716 10.489 1.00 98.06 87 GLY A O 1
ATOM 670 N N . TYR A 1 88 ? 3.272 -6.475 8.860 1.00 98.62 88 TYR A N 1
ATOM 671 C CA . TYR A 1 88 ? 2.070 -6.490 8.028 1.00 98.62 88 TYR A CA 1
ATOM 672 C C . TYR A 1 88 ? 1.872 -7.878 7.413 1.00 98.62 88 TYR A C 1
ATOM 674 O O . TYR A 1 88 ? 2.821 -8.524 6.962 1.00 98.62 88 TYR A O 1
ATOM 682 N N . LYS A 1 89 ? 0.614 -8.311 7.309 1.00 98.56 89 LYS A N 1
ATOM 683 C CA . LYS A 1 89 ? 0.248 -9.451 6.464 1.00 98.56 89 LYS A CA 1
ATOM 684 C C . LYS A 1 89 ? 0.293 -9.013 5.001 1.00 98.56 89 LYS A C 1
ATOM 686 O O . LYS A 1 89 ? -0.282 -7.986 4.648 1.00 98.56 89 LYS A O 1
ATOM 691 N N . LEU A 1 90 ? 0.951 -9.787 4.146 1.00 98.81 90 LEU A N 1
ATOM 692 C CA . LEU A 1 90 ? 1.043 -9.485 2.719 1.00 98.81 90 LEU A CA 1
ATOM 693 C C . LEU A 1 90 ? -0.140 -10.104 1.964 1.00 98.81 90 LEU A C 1
ATOM 695 O O . LEU A 1 90 ? -0.515 -11.240 2.217 1.00 98.81 90 LEU A O 1
ATOM 699 N N . THR A 1 91 ? -0.716 -9.3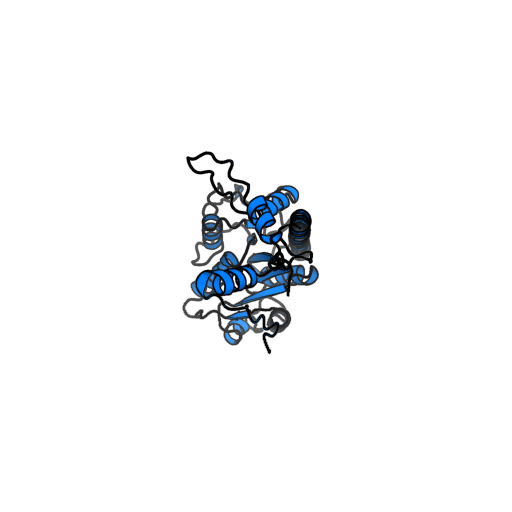77 1.015 1.00 98.69 91 THR A N 1
ATOM 700 C CA . THR A 1 91 ? -1.742 -9.853 0.082 1.00 98.69 91 THR A CA 1
ATOM 701 C C . THR A 1 91 ? -1.266 -9.566 -1.336 1.00 98.69 91 THR A C 1
ATOM 703 O O . THR A 1 91 ? -0.900 -8.433 -1.651 1.00 98.69 91 THR A O 1
ATOM 706 N N . ALA A 1 92 ? -1.258 -10.590 -2.188 1.00 98.69 92 ALA A N 1
ATOM 707 C CA . ALA A 1 92 ? -0.766 -10.467 -3.557 1.00 98.69 92 ALA A CA 1
ATOM 708 C C . ALA A 1 92 ? -1.922 -10.331 -4.553 1.00 98.69 92 ALA A C 1
ATOM 710 O O . ALA A 1 92 ? -2.888 -11.090 -4.479 1.00 98.69 92 ALA A O 1
ATOM 711 N N . VAL A 1 93 ? -1.810 -9.403 -5.506 1.00 98.50 93 VAL A N 1
ATOM 712 C CA . VAL A 1 93 ? -2.801 -9.196 -6.578 1.00 98.50 93 VAL A CA 1
ATOM 713 C C . VAL A 1 93 ? -2.128 -9.334 -7.939 1.00 98.50 93 VAL A C 1
ATOM 715 O O . VAL A 1 93 ? -1.574 -8.382 -8.479 1.00 98.50 93 VAL A O 1
ATOM 718 N N . LEU A 1 94 ? -2.165 -10.535 -8.504 1.00 98.25 94 LEU A N 1
ATOM 719 C CA . LEU A 1 94 ? -1.495 -10.840 -9.761 1.00 98.25 94 LEU A CA 1
ATOM 720 C C . LEU A 1 94 ? -2.412 -10.498 -10.949 1.00 98.25 94 LEU A C 1
ATOM 722 O O . LEU A 1 94 ? -3.562 -10.942 -10.967 1.00 98.25 94 LEU A O 1
ATOM 726 N N . PRO A 1 95 ? -1.922 -9.774 -11.973 1.00 96.81 95 PRO A N 1
ATOM 727 C CA . PRO A 1 95 ? -2.720 -9.413 -13.152 1.00 96.81 95 PRO A CA 1
ATOM 728 C C . PRO A 1 95 ? -3.112 -10.616 -14.021 1.00 96.81 95 PRO A C 1
ATOM 730 O O . PRO A 1 95 ? -4.042 -10.518 -14.818 1.00 96.81 95 PRO A O 1
ATOM 733 N N . PHE A 1 96 ? -2.409 -11.738 -13.866 1.00 97.69 96 PHE A N 1
ATOM 734 C CA . PHE A 1 96 ? -2.613 -12.982 -14.600 1.00 97.69 96 PHE A CA 1
ATOM 735 C C . PHE A 1 96 ? -2.591 -14.173 -13.634 1.00 97.69 96 PHE A C 1
ATOM 737 O O . PHE A 1 96 ? -2.255 -14.038 -12.452 1.00 97.69 96 PHE A O 1
ATOM 744 N N . ALA A 1 97 ? -2.840 -15.372 -14.164 1.00 97.56 97 ALA A N 1
ATOM 745 C CA . ALA A 1 97 ? -2.455 -16.608 -13.490 1.00 97.56 97 ALA A CA 1
ATOM 746 C C . ALA A 1 97 ? -0.965 -16.576 -13.094 1.00 97.56 97 ALA A C 1
ATOM 748 O O . ALA A 1 97 ? -0.126 -16.060 -13.834 1.00 97.56 97 ALA A O 1
ATOM 749 N N . LYS A 1 98 ? -0.616 -17.178 -11.952 1.00 97.25 98 LYS A N 1
ATOM 750 C CA . LYS A 1 98 ? 0.747 -17.185 -11.395 1.00 97.25 98 LYS A CA 1
ATOM 751 C C . LYS A 1 98 ? 1.785 -17.609 -12.433 1.00 97.25 98 LYS A C 1
ATOM 753 O O . LYS A 1 98 ? 2.773 -16.911 -12.617 1.00 97.25 98 LYS A O 1
ATOM 758 N N . SER A 1 99 ? 1.554 -18.731 -13.114 1.00 96.62 99 SER A N 1
ATOM 759 C CA . SER A 1 99 ? 2.481 -19.268 -14.120 1.00 96.62 99 SER A CA 1
ATOM 760 C C . SER A 1 99 ? 2.698 -18.323 -15.298 1.00 96.62 99 SER A C 1
ATOM 762 O O . SER A 1 99 ? 3.769 -18.327 -15.894 1.00 96.62 99 SER A O 1
ATOM 764 N N . GLU A 1 100 ? 1.684 -17.527 -15.637 1.00 96.81 100 GLU A N 1
ATOM 765 C CA . GLU A 1 100 ? 1.769 -16.528 -16.694 1.00 96.81 100 GLU A CA 1
ATOM 766 C C . GLU A 1 100 ? 2.537 -15.299 -16.209 1.00 96.81 100 GLU A C 1
ATOM 768 O O . GLU A 1 100 ? 3.401 -14.800 -16.920 1.00 96.81 100 GLU A O 1
ATOM 773 N N . PHE A 1 101 ? 2.280 -14.830 -14.986 1.00 96.75 101 PHE A N 1
ATOM 774 C CA . PHE A 1 101 ? 2.984 -13.675 -14.428 1.00 96.75 101 PHE A CA 1
ATOM 775 C C . PHE A 1 101 ? 4.468 -13.962 -14.150 1.00 96.75 101 PHE A C 1
ATOM 777 O O . PHE A 1 101 ? 5.311 -13.108 -14.401 1.00 96.75 101 PHE A O 1
ATOM 784 N N . GLU A 1 102 ? 4.812 -15.195 -13.754 1.00 97.12 102 GLU A N 1
ATOM 785 C CA . GLU A 1 102 ? 6.205 -15.652 -13.616 1.00 97.12 102 GLU A CA 1
ATOM 786 C C . GLU A 1 102 ? 7.028 -15.490 -14.908 1.00 97.12 102 GLU A C 1
ATOM 788 O O . GLU A 1 102 ? 8.251 -15.371 -14.832 1.00 97.12 102 GLU A O 1
ATOM 793 N N . GLN A 1 103 ? 6.387 -15.443 -16.084 1.00 96.00 103 GLN A N 1
ATOM 794 C CA . GLN A 1 103 ? 7.077 -15.211 -17.358 1.00 96.00 103 GLN A CA 1
ATOM 795 C C . GLN A 1 103 ? 7.720 -13.824 -17.452 1.00 96.00 103 GLN A C 1
ATOM 797 O O . GLN A 1 103 ? 8.646 -13.650 -18.238 1.00 96.00 103 GLN A O 1
ATOM 802 N N . ASP A 1 104 ? 7.259 -12.846 -16.668 1.00 94.25 104 ASP A N 1
ATOM 803 C CA . ASP A 1 104 ? 7.835 -11.495 -16.652 1.00 94.25 104 ASP A CA 1
ATOM 804 C C . ASP A 1 104 ? 9.145 -11.427 -15.858 1.00 94.25 104 ASP A C 1
ATOM 806 O O . ASP A 1 104 ? 9.872 -10.447 -15.967 1.00 94.25 104 ASP A O 1
ATOM 810 N N . PHE A 1 105 ? 9.452 -12.472 -15.085 1.00 96.19 105 PHE A N 1
ATOM 811 C CA . PHE A 1 105 ? 10.608 -12.537 -14.187 1.00 96.19 105 PHE A CA 1
ATOM 812 C C . PHE A 1 105 ? 11.638 -13.584 -14.617 1.00 96.19 105 PHE A C 1
ATOM 814 O O . PHE A 1 105 ? 12.570 -13.879 -13.867 1.00 96.19 105 PHE A O 1
ATOM 821 N N . GLN A 1 106 ? 11.459 -14.174 -15.801 1.00 95.50 106 GLN A N 1
ATOM 822 C CA . GLN A 1 106 ? 12.451 -15.067 -16.394 1.00 95.50 106 GLN A CA 1
ATOM 823 C C . GLN A 1 106 ? 13.713 -14.279 -16.772 1.00 95.50 106 GLN A C 1
ATOM 825 O O . GLN A 1 106 ? 13.602 -13.086 -17.072 1.00 95.50 106 GLN A O 1
ATOM 830 N N . PRO A 1 107 ? 14.900 -14.913 -16.792 1.00 92.94 107 PRO A N 1
ATOM 831 C CA . PRO A 1 107 ? 16.169 -14.226 -17.043 1.00 92.94 107 PRO A CA 1
ATOM 832 C C . PRO A 1 107 ? 16.197 -13.365 -18.314 1.00 92.94 107 PRO A C 1
ATOM 834 O O . PRO A 1 107 ? 16.913 -12.372 -18.362 1.00 92.94 107 PRO A O 1
ATOM 837 N N . GLU A 1 108 ? 15.408 -13.704 -19.338 1.00 92.50 108 GLU A N 1
ATOM 838 C CA . GLU A 1 108 ? 15.352 -12.962 -20.602 1.00 92.50 108 GLU A CA 1
ATOM 839 C C . GLU A 1 108 ? 14.568 -11.641 -20.512 1.00 92.50 108 GLU A C 1
ATOM 841 O O . GLU A 1 108 ? 14.667 -10.811 -21.418 1.00 92.50 108 GLU A O 1
ATOM 846 N N . LYS A 1 109 ? 13.756 -11.453 -19.464 1.00 92.12 109 LYS A N 1
ATOM 847 C CA . LYS A 1 109 ? 12.873 -10.284 -19.281 1.00 92.12 109 LYS A CA 1
ATOM 848 C C . LYS A 1 109 ? 13.055 -9.561 -17.948 1.00 92.12 109 LYS A C 1
ATOM 850 O O . LYS A 1 109 ? 12.633 -8.410 -17.843 1.00 92.12 109 LYS A O 1
ATOM 855 N N . ALA A 1 110 ? 13.637 -10.231 -16.958 1.00 93.44 110 ALA A N 1
ATOM 856 C CA . ALA A 1 110 ? 13.828 -9.701 -15.619 1.00 93.44 110 ALA A CA 1
ATOM 857 C C . ALA A 1 110 ? 14.657 -8.409 -15.629 1.00 93.44 110 ALA A C 1
ATOM 859 O O . ALA A 1 110 ? 15.646 -8.277 -16.351 1.00 93.44 110 ALA A O 1
ATOM 860 N N . LEU A 1 111 ? 14.243 -7.464 -14.792 1.00 93.19 111 LEU A N 1
ATOM 861 C CA . LEU A 1 111 ? 14.937 -6.209 -14.524 1.00 93.19 111 LEU A CA 1
ATOM 862 C C . LEU A 1 111 ? 15.716 -6.247 -13.198 1.00 93.19 111 LEU A C 1
ATOM 864 O O . LEU A 1 111 ? 16.522 -5.355 -12.944 1.00 93.19 111 LEU A O 1
ATOM 868 N N . GLU A 1 112 ? 15.470 -7.256 -12.359 1.00 92.75 112 GLU A N 1
ATOM 869 C CA . GLU A 1 112 ? 16.200 -7.532 -11.118 1.00 92.75 112 GLU A CA 1
ATOM 870 C C . GLU A 1 112 ? 16.968 -8.861 -11.207 1.00 92.75 112 GLU A C 1
ATOM 872 O O . GLU A 1 112 ? 16.530 -9.814 -11.856 1.00 92.75 112 GLU A O 1
ATOM 877 N N . GLU A 1 113 ? 18.094 -8.956 -10.500 1.00 91.62 113 GLU A N 1
ATOM 878 C CA . GLU A 1 113 ? 18.787 -10.233 -10.300 1.00 91.62 113 GLU A CA 1
ATOM 879 C C . GLU A 1 113 ? 17.906 -11.206 -9.500 1.00 91.62 113 GLU A C 1
ATOM 881 O O . GLU A 1 113 ? 17.166 -10.800 -8.601 1.00 91.62 113 GLU A O 1
ATOM 886 N N . ASP A 1 114 ? 17.950 -12.496 -9.853 1.00 93.94 114 ASP A N 1
ATOM 887 C CA . ASP A 1 114 ? 17.159 -13.564 -9.221 1.00 93.94 114 ASP A CA 1
ATOM 888 C C . ASP A 1 114 ? 15.649 -13.258 -9.105 1.00 93.94 114 ASP A C 1
ATOM 890 O O . ASP A 1 114 ? 14.953 -13.742 -8.206 1.00 93.94 114 ASP A O 1
ATOM 894 N N . SER A 1 115 ? 15.111 -12.472 -10.045 1.00 96.62 115 SER A N 1
ATOM 895 C CA . SER A 1 115 ? 13.757 -11.913 -9.978 1.00 96.62 115 SER A CA 1
ATOM 896 C C . SER A 1 115 ? 12.654 -12.953 -9.777 1.00 96.62 115 SER A C 1
ATOM 898 O O . SER A 1 115 ? 11.758 -12.755 -8.953 1.00 96.62 115 SER A O 1
ATOM 900 N N . LEU A 1 116 ? 12.720 -14.090 -10.480 1.00 97.50 116 LEU A N 1
ATOM 901 C CA . LEU A 1 116 ? 11.747 -15.171 -10.320 1.00 97.50 116 LEU A CA 1
ATOM 902 C C . LEU A 1 116 ? 11.771 -15.757 -8.903 1.00 97.50 116 LEU A C 1
ATOM 904 O O . LEU A 1 116 ? 10.717 -16.033 -8.325 1.00 97.50 116 LEU A O 1
ATOM 908 N N . GLN A 1 117 ? 12.964 -15.937 -8.333 1.00 97.75 117 GLN A N 1
ATOM 909 C CA . GLN A 1 117 ? 13.121 -16.450 -6.977 1.00 97.75 117 GLN A CA 1
ATOM 910 C C . GLN A 1 117 ? 12.627 -15.424 -5.952 1.00 97.75 117 GLN A C 1
ATOM 912 O O . GLN A 1 117 ? 11.871 -15.783 -5.051 1.00 97.75 117 GLN A O 1
ATOM 917 N N . ALA A 1 118 ? 12.975 -14.146 -6.125 1.00 97.56 118 ALA A N 1
ATOM 918 C CA . ALA A 1 118 ? 12.499 -13.060 -5.272 1.00 97.56 118 ALA A CA 1
ATOM 919 C C . ALA A 1 118 ? 10.963 -12.951 -5.280 1.00 97.56 118 ALA A C 1
ATOM 921 O O . ALA A 1 118 ? 10.346 -12.842 -4.217 1.00 97.56 118 ALA A O 1
ATOM 922 N N . PHE A 1 119 ? 10.338 -13.047 -6.460 1.00 98.44 119 PHE A N 1
ATOM 923 C CA . PHE A 1 119 ? 8.882 -13.093 -6.602 1.00 98.44 119 PHE A CA 1
ATOM 924 C C . PHE A 1 119 ? 8.277 -14.279 -5.850 1.00 98.44 119 PHE A C 1
ATOM 926 O O . PHE A 1 119 ? 7.373 -14.089 -5.038 1.00 98.44 119 PHE A O 1
ATOM 933 N N . ARG A 1 120 ? 8.791 -15.496 -6.070 1.00 98.31 120 ARG A N 1
ATOM 934 C CA . ARG A 1 120 ? 8.284 -16.710 -5.410 1.00 98.31 120 ARG A CA 1
ATOM 935 C C . ARG A 1 120 ? 8.399 -16.627 -3.891 1.00 98.31 120 ARG A C 1
ATOM 937 O O . ARG A 1 120 ? 7.423 -16.908 -3.206 1.00 98.31 120 ARG A O 1
ATOM 944 N N . SER A 1 121 ? 9.536 -16.166 -3.373 1.00 98.25 121 SER A N 1
ATOM 945 C CA . SER A 1 121 ? 9.756 -16.016 -1.931 1.00 98.25 121 SER A CA 1
ATOM 946 C C . SER A 1 121 ? 8.853 -14.967 -1.277 1.00 98.25 121 SER A C 1
ATOM 948 O O . SER A 1 121 ? 8.519 -15.102 -0.100 1.00 98.25 121 SER A O 1
ATOM 950 N N . LEU A 1 122 ? 8.452 -13.916 -1.999 1.00 98.50 122 LEU A N 1
ATOM 951 C CA . LEU A 1 122 ? 7.445 -12.966 -1.511 1.00 98.50 122 LEU A CA 1
ATOM 952 C C . LEU A 1 122 ? 6.033 -13.543 -1.613 1.00 98.50 122 LEU A C 1
ATOM 954 O O . LEU A 1 122 ? 5.253 -13.411 -0.673 1.00 98.50 122 LEU A O 1
ATOM 958 N N . LEU A 1 123 ? 5.721 -14.221 -2.716 1.00 98.50 123 LEU A N 1
ATOM 959 C CA . LEU A 1 123 ? 4.417 -14.834 -2.940 1.00 98.50 123 LEU A CA 1
ATOM 960 C C . LEU A 1 123 ? 4.100 -15.918 -1.900 1.00 98.50 123 LEU A C 1
ATOM 962 O O . LEU A 1 123 ? 2.964 -16.015 -1.457 1.00 98.50 123 LEU A O 1
ATOM 966 N N . GLU A 1 124 ? 5.096 -16.695 -1.468 1.00 98.38 124 GLU A N 1
ATOM 967 C CA . GLU A 1 124 ? 4.960 -17.688 -0.389 1.00 98.38 124 GLU A CA 1
ATOM 968 C C . GLU A 1 124 ? 4.565 -17.074 0.962 1.00 98.38 124 GLU A C 1
ATOM 970 O O . GLU A 1 124 ? 3.966 -17.752 1.793 1.00 98.38 124 GLU A O 1
ATOM 975 N N . LYS A 1 125 ? 4.886 -15.795 1.185 1.00 98.44 125 LYS A N 1
ATOM 976 C CA . LYS A 1 125 ? 4.524 -15.052 2.401 1.00 98.44 125 LYS A CA 1
ATOM 977 C C . LYS A 1 125 ? 3.180 -14.330 2.275 1.00 98.44 125 LYS A C 1
ATOM 979 O O . LYS A 1 125 ? 2.724 -13.742 3.255 1.00 98.44 125 LYS A O 1
ATOM 984 N N . ALA A 1 126 ? 2.580 -14.317 1.085 1.00 98.25 126 ALA A N 1
ATOM 985 C CA . ALA A 1 126 ? 1.334 -13.616 0.822 1.00 98.25 126 ALA A CA 1
ATOM 986 C C . ALA A 1 126 ? 0.116 -14.505 1.113 1.00 98.25 126 ALA A C 1
ATOM 988 O O . ALA A 1 126 ? 0.017 -15.625 0.618 1.00 98.25 126 ALA A O 1
ATOM 989 N N . ASP A 1 127 ? -0.839 -13.971 1.874 1.00 95.44 127 ASP A N 1
ATOM 990 C CA . ASP A 1 127 ? -2.129 -14.591 2.158 1.00 95.44 127 ASP A CA 1
ATOM 991 C C . ASP A 1 127 ? -3.243 -13.522 2.326 1.00 95.44 127 ASP A C 1
ATOM 993 O O . ASP A 1 127 ? -3.226 -12.740 3.293 1.00 95.44 127 ASP A O 1
ATOM 997 N N . PRO A 1 128 ? -4.236 -13.453 1.413 1.00 97.19 128 PRO A N 1
ATOM 998 C CA . PRO A 1 128 ? -4.439 -14.315 0.239 1.00 97.19 128 PRO A CA 1
ATOM 999 C C . PRO A 1 128 ? -3.639 -13.885 -1.009 1.00 97.19 128 PRO A C 1
ATOM 1001 O O . PRO A 1 128 ? -3.055 -12.800 -1.072 1.00 97.19 128 PRO A O 1
ATOM 1004 N N . VAL A 1 129 ? -3.669 -14.739 -2.040 1.00 98.38 129 VAL A N 1
ATOM 1005 C CA . VAL A 1 129 ? -3.166 -14.453 -3.395 1.00 98.38 129 VAL A CA 1
ATOM 1006 C C . VAL A 1 129 ? -4.334 -14.420 -4.381 1.00 98.38 129 VAL A C 1
ATOM 1008 O O . VAL A 1 129 ? -4.963 -15.446 -4.643 1.00 98.38 129 VAL A O 1
ATOM 1011 N N . PHE A 1 130 ? -4.592 -13.257 -4.972 1.00 97.88 130 PHE A N 1
ATOM 1012 C CA . PHE A 1 130 ? -5.560 -13.081 -6.049 1.00 97.88 130 PHE A CA 1
ATOM 1013 C C . PHE A 1 130 ? -4.870 -13.253 -7.402 1.00 97.88 130 PHE A C 1
ATOM 1015 O O . PHE A 1 130 ? -3.912 -12.550 -7.706 1.00 97.88 130 PHE A O 1
ATOM 1022 N N . GLN A 1 131 ? -5.360 -14.186 -8.217 1.00 98.00 131 GLN A N 1
ATOM 1023 C CA . GLN A 1 131 ? -4.933 -14.375 -9.604 1.00 98.00 131 GLN A CA 1
ATOM 1024 C C . GLN A 1 131 ? -6.065 -13.916 -10.513 1.00 98.00 131 GLN A C 1
ATOM 1026 O O . GLN A 1 131 ? -7.120 -14.551 -10.543 1.00 98.00 131 GLN A O 1
ATOM 1031 N N . LEU A 1 132 ? -5.866 -12.799 -11.203 1.00 97.56 132 LEU A N 1
ATOM 1032 C CA . LEU A 1 132 ? -6.878 -12.232 -12.086 1.00 97.56 132 LEU A CA 1
ATOM 1033 C C . LEU A 1 132 ? -6.862 -12.922 -13.458 1.00 97.56 132 LEU A C 1
ATOM 1035 O O . LEU A 1 132 ? -5.870 -13.528 -13.869 1.00 97.56 132 LEU A O 1
ATOM 1039 N N . ASP A 1 133 ? -7.974 -12.815 -14.179 1.00 95.56 133 ASP A N 1
ATOM 1040 C CA . ASP A 1 133 ? -8.209 -13.411 -15.500 1.00 95.56 133 ASP A CA 1
ATOM 1041 C C . ASP A 1 133 ? -7.690 -12.535 -16.656 1.00 95.56 133 ASP A C 1
ATOM 1043 O O . ASP A 1 133 ? -8.208 -12.572 -17.776 1.00 95.56 133 ASP A O 1
ATOM 1047 N N . GLY A 1 134 ? -6.653 -11.731 -16.396 1.00 94.06 134 GLY A N 1
ATOM 1048 C CA . GLY A 1 134 ? -6.034 -10.881 -17.402 1.00 94.06 134 GLY A CA 1
ATOM 1049 C C . GLY A 1 134 ? -5.496 -11.676 -18.594 1.00 94.06 134 GLY A C 1
ATOM 1050 O O . GLY A 1 134 ? -5.133 -12.848 -18.492 1.00 94.06 134 GLY A O 1
ATOM 1051 N N . SER A 1 135 ? -5.401 -11.010 -19.745 1.00 92.31 135 SER A N 1
ATOM 1052 C CA . SER A 1 135 ? -4.872 -11.595 -20.980 1.00 92.31 135 SER A CA 1
ATOM 1053 C C . SER A 1 135 ? -3.654 -10.826 -21.472 1.00 92.31 135 SER A C 1
ATOM 1055 O O . SER A 1 135 ? -3.679 -9.595 -21.537 1.00 92.31 135 SER A O 1
ATOM 1057 N N . ARG A 1 136 ? -2.622 -11.548 -21.926 1.00 90.25 136 ARG A N 1
ATOM 1058 C CA . ARG A 1 136 ? -1.448 -10.958 -22.591 1.00 90.25 136 ARG A CA 1
ATOM 1059 C C . ARG A 1 136 ? -1.787 -10.230 -23.892 1.00 90.25 136 ARG A C 1
ATOM 1061 O O . ARG A 1 136 ? -1.048 -9.344 -24.295 1.00 90.25 136 ARG A O 1
ATOM 1068 N N . THR A 1 137 ? -2.923 -10.539 -24.524 1.00 91.94 137 THR A N 1
ATOM 1069 C CA . THR A 1 137 ? -3.396 -9.798 -25.709 1.00 91.94 137 THR A CA 1
ATOM 1070 C C . THR A 1 137 ? -3.809 -8.358 -25.393 1.00 91.94 137 THR A C 1
ATOM 1072 O O . THR A 1 137 ? -3.901 -7.540 -26.304 1.00 91.94 137 THR A O 1
ATOM 1075 N N . ASN A 1 138 ? -4.067 -8.040 -24.120 1.00 89.12 138 ASN A N 1
ATOM 1076 C CA . ASN A 1 138 ? -4.373 -6.693 -23.648 1.00 89.12 138 ASN A CA 1
ATOM 1077 C C . ASN A 1 138 ? -3.731 -6.459 -22.272 1.00 89.12 138 ASN A C 1
ATOM 1079 O O . ASN A 1 138 ? -4.412 -6.300 -21.255 1.00 89.12 138 ASN A O 1
ATOM 1083 N N . GLU A 1 139 ? -2.399 -6.476 -22.250 1.00 88.81 139 GLU A N 1
ATOM 1084 C CA . GLU A 1 139 ? -1.610 -6.364 -21.022 1.00 88.81 139 GLU A CA 1
ATOM 1085 C C . GLU A 1 139 ? -1.892 -5.072 -20.243 1.00 88.81 139 GLU A C 1
ATOM 1087 O O . GLU A 1 139 ? -2.056 -5.129 -19.028 1.00 88.81 139 GLU A O 1
ATOM 1092 N N . GLY A 1 140 ? -2.036 -3.927 -20.922 1.00 87.12 140 GLY A N 1
ATOM 1093 C CA . GLY A 1 140 ? -2.290 -2.639 -20.267 1.00 87.12 140 GLY A CA 1
ATOM 1094 C C . GLY A 1 140 ? -3.577 -2.663 -19.444 1.00 87.12 140 GLY A C 1
ATOM 1095 O O . GLY A 1 140 ? -3.591 -2.239 -18.290 1.00 87.12 140 GLY A O 1
ATOM 1096 N N . ARG A 1 141 ? -4.640 -3.274 -19.985 1.00 89.38 141 ARG A N 1
ATOM 1097 C CA . ARG A 1 141 ? -5.879 -3.497 -19.234 1.00 89.38 141 ARG A CA 1
ATOM 1098 C C . ARG A 1 141 ? -5.666 -4.449 -18.058 1.00 89.38 141 ARG A C 1
A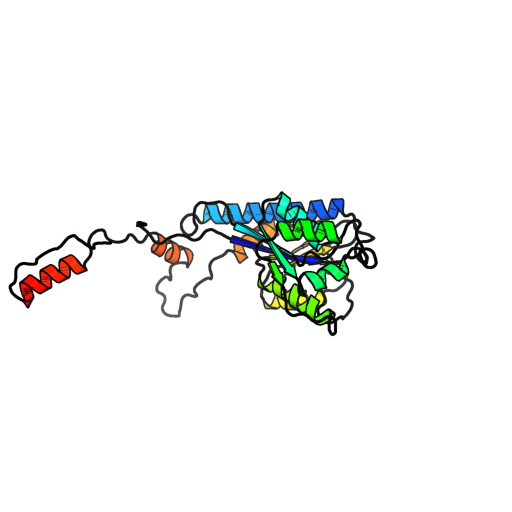TOM 1100 O O . ARG A 1 141 ? -6.179 -4.169 -16.983 1.00 89.38 141 ARG A O 1
ATOM 1107 N N . ALA A 1 142 ? -4.948 -5.558 -18.244 1.00 93.44 142 ALA A N 1
ATOM 1108 C CA . ALA A 1 142 ? -4.713 -6.530 -17.174 1.00 93.44 142 ALA A CA 1
ATOM 1109 C C . ALA A 1 142 ? -3.973 -5.900 -15.980 1.00 93.44 142 ALA A C 1
ATOM 1111 O O . ALA A 1 142 ? -4.413 -6.035 -14.837 1.00 93.44 142 ALA A O 1
ATOM 1112 N N . TYR A 1 143 ? -2.914 -5.132 -16.248 1.00 91.25 143 TYR A N 1
ATOM 1113 C CA . TYR A 1 143 ? -2.202 -4.370 -15.223 1.00 91.25 143 TYR A CA 1
ATOM 1114 C C . TYR A 1 143 ? -3.077 -3.288 -14.584 1.00 91.25 143 TYR A C 1
ATOM 1116 O O . TYR A 1 143 ? -3.097 -3.176 -13.360 1.00 91.25 143 TYR A O 1
ATOM 1124 N N . GLY A 1 144 ? -3.859 -2.550 -15.377 1.00 91.06 144 GLY A N 1
ATOM 1125 C CA . GLY A 1 144 ? -4.791 -1.548 -14.854 1.00 91.06 144 GLY A CA 1
ATOM 1126 C C . GLY A 1 144 ? -5.861 -2.145 -13.930 1.00 91.06 144 GLY A C 1
ATOM 1127 O O . GLY A 1 144 ? -6.185 -1.564 -12.897 1.00 91.06 144 GLY A O 1
ATOM 1128 N N . VAL A 1 145 ? -6.390 -3.331 -14.250 1.00 93.25 145 VAL A N 1
ATOM 1129 C CA . VAL A 1 145 ? -7.348 -4.043 -13.384 1.00 93.25 145 VAL A CA 1
ATOM 1130 C C . VAL A 1 145 ? -6.677 -4.528 -12.097 1.00 93.25 145 VAL A C 1
ATOM 1132 O O . VAL A 1 145 ? -7.284 -4.420 -11.030 1.00 93.25 145 VAL A O 1
ATOM 1135 N N . ALA A 1 146 ? -5.428 -5.002 -12.154 1.00 95.12 146 ALA A N 1
ATOM 1136 C CA . ALA A 1 146 ? -4.671 -5.344 -10.949 1.00 95.12 146 ALA A CA 1
ATOM 1137 C C . ALA A 1 146 ? -4.446 -4.116 -10.054 1.00 95.12 146 ALA A C 1
ATOM 1139 O O . ALA A 1 146 ? -4.768 -4.173 -8.869 1.00 95.12 146 ALA A O 1
ATOM 1140 N N . GLY A 1 147 ? -4.004 -2.987 -10.620 1.00 94.44 147 GLY A N 1
ATOM 1141 C CA . GLY A 1 147 ? -3.828 -1.727 -9.889 1.00 94.44 147 GLY A CA 1
ATOM 1142 C C . GLY A 1 147 ? -5.121 -1.233 -9.232 1.00 94.44 147 GLY A C 1
ATOM 1143 O O . GLY A 1 147 ? -5.133 -0.903 -8.049 1.00 94.44 147 GLY A O 1
ATOM 1144 N N . ARG A 1 148 ? -6.249 -1.292 -9.948 1.00 94.25 148 ARG A N 1
ATOM 1145 C CA . ARG A 1 148 ? -7.580 -0.992 -9.389 1.00 94.25 148 ARG A CA 1
ATOM 1146 C C . ARG A 1 148 ? -7.995 -1.951 -8.285 1.00 94.25 148 ARG A C 1
ATOM 1148 O O . ARG A 1 148 ? -8.594 -1.537 -7.299 1.00 94.25 148 ARG A O 1
ATOM 1155 N N . THR A 1 149 ? -7.682 -3.233 -8.437 1.00 96.62 149 THR A N 1
ATOM 1156 C CA . THR A 1 149 ? -7.969 -4.233 -7.407 1.00 96.62 149 THR A CA 1
ATOM 1157 C C . THR A 1 149 ? -7.166 -3.938 -6.142 1.00 96.62 149 THR A C 1
ATOM 1159 O O . THR A 1 149 ? -7.724 -4.029 -5.052 1.00 96.62 149 THR A O 1
ATOM 1162 N N . VAL A 1 150 ? -5.904 -3.514 -6.263 1.00 97.81 150 VAL A N 1
ATOM 1163 C CA . VAL A 1 150 ? -5.117 -3.022 -5.122 1.00 97.81 150 VAL A CA 1
ATOM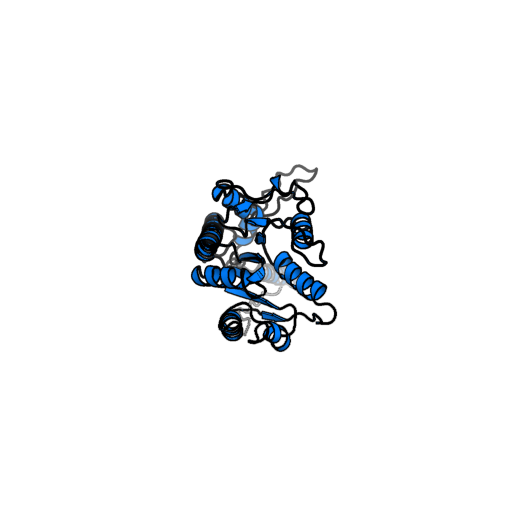 1164 C C . VAL A 1 150 ? -5.792 -1.798 -4.501 1.00 97.81 150 VAL A C 1
ATOM 1166 O O . VAL A 1 150 ? -6.090 -1.816 -3.308 1.00 97.81 150 VAL A O 1
ATOM 1169 N N . LEU A 1 151 ? -6.103 -0.780 -5.309 1.00 96.44 151 LEU A N 1
ATOM 1170 C CA . LEU A 1 151 ? -6.752 0.454 -4.865 1.00 96.44 151 LEU A CA 1
ATOM 1171 C C . LEU A 1 151 ? -8.037 0.184 -4.072 1.00 96.44 151 LEU A C 1
ATOM 1173 O O . LEU A 1 151 ? -8.118 0.551 -2.907 1.00 96.44 151 LEU A O 1
ATOM 1177 N N . PHE A 1 152 ? -9.020 -0.502 -4.656 1.00 96.44 152 PHE A N 1
ATOM 1178 C CA . PHE A 1 152 ? -10.323 -0.721 -4.014 1.00 96.44 152 PHE A CA 1
ATOM 1179 C C . PHE A 1 152 ? -10.276 -1.677 -2.816 1.00 96.44 152 PHE A C 1
ATOM 1181 O O . PHE A 1 152 ? -11.250 -1.779 -2.069 1.00 96.44 152 PHE A O 1
ATOM 1188 N N . ASN A 1 153 ? -9.155 -2.369 -2.606 1.00 96.69 153 ASN A N 1
ATOM 1189 C CA . ASN A 1 153 ? -8.919 -3.151 -1.399 1.00 96.69 153 ASN A CA 1
ATOM 1190 C C . ASN A 1 153 ? -8.049 -2.419 -0.368 1.00 96.69 153 ASN A C 1
ATOM 1192 O O . ASN A 1 153 ? -7.702 -3.026 0.640 1.00 96.69 153 ASN A O 1
ATOM 1196 N N . SER A 1 154 ? -7.737 -1.140 -0.574 1.00 98.12 154 SER A N 1
ATOM 1197 C CA . SER A 1 154 ? -6.892 -0.341 0.316 1.00 98.12 154 SER A CA 1
ATOM 1198 C C . SER A 1 154 ? -7.682 0.733 1.063 1.00 98.12 154 SER A C 1
ATOM 1200 O O . SER A 1 154 ? -8.620 1.315 0.528 1.00 98.12 154 SER A O 1
ATOM 1202 N N . ASP A 1 155 ? -7.268 1.010 2.298 1.00 97.94 155 ASP A N 1
ATOM 1203 C CA . ASP A 1 155 ? -7.734 2.141 3.112 1.00 97.94 155 ASP A CA 1
ATOM 1204 C C . ASP A 1 155 ? -6.806 3.365 2.941 1.00 97.94 155 ASP A C 1
ATOM 1206 O O . ASP A 1 155 ? -7.196 4.502 3.198 1.00 97.94 155 ASP A O 1
ATOM 1210 N N . LEU A 1 156 ? -5.577 3.127 2.466 1.00 98.31 156 LEU A N 1
ATOM 1211 C CA . LEU A 1 156 ? -4.570 4.115 2.080 1.00 98.31 156 LEU A CA 1
ATOM 1212 C C . LEU A 1 156 ? -3.770 3.577 0.889 1.00 98.31 156 LEU A C 1
ATOM 1214 O O . LEU A 1 156 ? -3.333 2.425 0.913 1.00 98.31 156 LEU A O 1
ATOM 1218 N N . LEU A 1 157 ? -3.535 4.402 -0.128 1.00 98.19 157 LEU A N 1
ATOM 1219 C CA . LEU A 1 157 ? -2.708 4.035 -1.277 1.00 98.19 157 LEU A CA 1
ATOM 1220 C C . LEU A 1 157 ? -1.374 4.785 -1.241 1.00 98.19 157 LEU A C 1
ATOM 1222 O O . LEU A 1 157 ? -1.344 6.008 -1.133 1.00 98.19 157 LEU A O 1
ATOM 1226 N N . ILE A 1 158 ? -0.268 4.064 -1.381 1.00 98.38 158 ILE A N 1
ATOM 1227 C CA . ILE A 1 158 ? 1.040 4.646 -1.679 1.00 98.38 158 ILE A CA 1
ATOM 1228 C C . ILE A 1 158 ? 1.246 4.593 -3.191 1.00 98.38 158 ILE A C 1
ATOM 1230 O O . ILE A 1 158 ? 1.008 3.567 -3.828 1.00 98.38 158 ILE A O 1
ATOM 1234 N N . VAL A 1 159 ? 1.695 5.705 -3.762 1.00 96.19 159 VAL A N 1
ATOM 1235 C CA . VAL A 1 159 ? 2.037 5.836 -5.175 1.00 96.19 159 VAL A CA 1
ATOM 1236 C C . VAL A 1 159 ? 3.490 6.276 -5.289 1.00 96.19 159 VAL A C 1
ATOM 1238 O O . VAL A 1 159 ? 3.839 7.373 -4.858 1.00 96.19 159 VAL A O 1
ATOM 1241 N N . ILE A 1 160 ? 4.339 5.431 -5.877 1.00 95.62 160 ILE A N 1
ATOM 1242 C CA . ILE A 1 160 ? 5.737 5.771 -6.181 1.00 95.62 160 ILE A CA 1
ATOM 1243 C C . ILE A 1 160 ? 5.825 6.128 -7.664 1.00 95.62 160 ILE A C 1
ATOM 1245 O O . ILE A 1 160 ? 5.812 5.249 -8.527 1.00 95.62 160 ILE A O 1
ATOM 1249 N N . TRP A 1 161 ? 5.878 7.424 -7.961 1.00 93.25 161 TRP A N 1
ATOM 1250 C CA . TRP A 1 161 ? 5.749 7.944 -9.324 1.00 93.25 161 TRP A CA 1
ATOM 1251 C C . TRP A 1 161 ? 6.644 9.168 -9.540 1.00 93.25 161 TRP A C 1
ATOM 1253 O O . TRP A 1 161 ? 6.880 9.948 -8.623 1.00 93.25 161 TRP A O 1
ATOM 1263 N N . ASP A 1 162 ? 7.154 9.329 -10.756 1.00 89.75 162 ASP A N 1
ATOM 1264 C CA . ASP A 1 162 ? 8.063 10.403 -11.189 1.00 89.75 162 ASP A CA 1
ATOM 1265 C C . ASP A 1 162 ? 7.331 11.602 -11.815 1.00 89.75 162 ASP A C 1
ATOM 1267 O O . ASP A 1 162 ? 7.959 12.414 -12.479 1.00 89.75 162 ASP A O 1
ATOM 1271 N N . GLY A 1 163 ? 5.999 11.679 -11.702 1.00 85.56 163 GLY A N 1
ATOM 1272 C CA . GLY A 1 163 ? 5.199 12.779 -12.266 1.00 85.56 163 GLY A CA 1
ATOM 1273 C C . GLY A 1 163 ? 5.058 12.755 -13.793 1.00 85.56 163 GLY A C 1
ATOM 1274 O O . GLY A 1 163 ? 4.205 13.437 -14.365 1.00 85.56 163 GLY A O 1
ATOM 1275 N N . GLU A 1 164 ? 5.847 11.927 -14.481 1.00 82.81 164 GLU A N 1
ATOM 1276 C CA . GLU A 1 164 ? 5.825 11.832 -15.931 1.00 82.81 164 GLU A CA 1
ATOM 1277 C C . GLU A 1 164 ? 4.624 11.023 -16.428 1.00 82.81 164 GLU A C 1
ATOM 1279 O O . GLU A 1 164 ? 4.503 9.807 -16.224 1.00 82.81 164 GLU A O 1
ATOM 1284 N N . ARG A 1 165 ? 3.766 11.720 -17.170 1.00 75.44 165 ARG A N 1
ATOM 1285 C CA . ARG A 1 165 ? 2.590 11.173 -17.841 1.00 75.44 165 ARG A CA 1
ATOM 1286 C C . ARG A 1 165 ? 2.970 10.370 -19.074 1.00 75.44 165 ARG A C 1
ATOM 1288 O O . ARG A 1 165 ? 3.746 10.829 -19.910 1.00 75.44 165 ARG A O 1
ATOM 1295 N N . GLN A 1 166 ? 2.372 9.191 -19.227 1.00 72.00 166 GLN A N 1
ATOM 1296 C CA . GLN A 1 166 ? 2.528 8.383 -20.444 1.00 72.00 166 GLN A CA 1
ATOM 1297 C C . GLN A 1 166 ? 1.228 8.227 -21.238 1.00 72.00 166 GLN A C 1
ATOM 1299 O O . GLN A 1 166 ? 1.277 7.657 -22.327 1.00 72.00 166 GLN A O 1
ATOM 1304 N N . ASN A 1 167 ? 0.085 8.723 -20.734 1.00 68.44 167 ASN A N 1
ATOM 1305 C CA . ASN A 1 167 ? -1.232 8.601 -21.383 1.00 68.44 167 ASN A CA 1
ATOM 1306 C C . ASN A 1 167 ? -1.559 7.165 -21.843 1.00 68.44 167 ASN A C 1
ATOM 1308 O O . ASN A 1 167 ? -2.203 6.947 -22.872 1.00 68.44 167 ASN A O 1
ATOM 1312 N N . LYS A 1 168 ? -1.075 6.164 -21.099 1.00 68.50 168 LYS A N 1
ATOM 1313 C CA . LYS A 1 168 ? -1.342 4.751 -21.372 1.00 68.50 168 LYS A CA 1
ATOM 1314 C C . LYS A 1 168 ? -2.591 4.309 -20.603 1.00 68.50 168 LYS A C 1
ATOM 1316 O O . LYS A 1 168 ? -2.693 4.635 -19.419 1.00 68.50 168 LYS A O 1
ATOM 1321 N N . PRO A 1 169 ? -3.503 3.540 -21.226 1.00 62.38 169 PRO A N 1
ATOM 1322 C CA . PRO A 1 169 ? -4.620 2.922 -20.513 1.00 62.38 169 PRO A CA 1
ATOM 1323 C C . PRO A 1 169 ? -4.123 2.078 -19.332 1.00 62.38 169 PRO A C 1
ATOM 1325 O O . PRO A 1 169 ? -3.194 1.285 -19.503 1.00 62.38 169 PRO A O 1
ATOM 1328 N N . GLY A 1 170 ? -4.731 2.237 -18.154 1.00 61.75 170 GLY A N 1
ATOM 1329 C CA . GLY A 1 170 ? -4.329 1.544 -16.927 1.00 61.75 170 GLY A CA 1
ATOM 1330 C C . GLY A 1 170 ? -3.079 2.113 -16.246 1.00 61.75 170 GLY A C 1
ATOM 1331 O O . GLY A 1 170 ? -2.490 1.437 -15.407 1.00 61.75 170 GLY A O 1
ATOM 1332 N N . GLY A 1 171 ? -2.645 3.319 -16.622 1.00 74.12 171 GLY A N 1
ATOM 1333 C CA . GLY A 1 171 ? -1.513 4.004 -15.999 1.00 74.12 171 GLY A CA 1
ATOM 1334 C C . GLY A 1 171 ? -1.822 4.597 -14.616 1.00 74.12 171 GLY A C 1
ATOM 1335 O O . GLY A 1 171 ? -2.962 4.611 -14.145 1.00 74.12 171 GLY A O 1
ATOM 1336 N N . THR A 1 172 ? -0.787 5.148 -13.979 1.00 79.44 172 THR A N 1
ATOM 1337 C CA . THR A 1 172 ? -0.876 5.785 -12.653 1.00 79.44 172 THR A CA 1
ATOM 1338 C C . THR A 1 172 ? -1.892 6.931 -12.615 1.00 79.44 172 THR A C 1
ATOM 1340 O O . THR A 1 172 ? -2.608 7.068 -11.633 1.00 79.44 172 THR A O 1
ATOM 1343 N N . GLU A 1 173 ? -2.026 7.707 -13.696 1.00 80.25 173 GLU A N 1
ATOM 1344 C CA . GLU A 1 173 ? -2.971 8.835 -13.790 1.00 80.25 173 GLU A CA 1
ATOM 1345 C C . GLU A 1 173 ? -4.433 8.399 -13.604 1.00 80.25 173 GLU A C 1
ATOM 1347 O O . GLU A 1 173 ? -5.180 9.006 -12.839 1.00 80.25 173 GLU A O 1
ATOM 1352 N N . GLU A 1 174 ? -4.830 7.312 -14.270 1.00 82.69 174 GLU A N 1
ATOM 1353 C CA . GLU A 1 174 ? -6.179 6.746 -14.163 1.00 82.69 174 GLU A CA 1
ATOM 1354 C C . GLU A 1 174 ? -6.417 6.191 -12.752 1.00 82.69 174 GLU A C 1
ATOM 1356 O O . GLU A 1 174 ? -7.479 6.394 -12.172 1.00 82.69 174 GLU A O 1
ATOM 1361 N N . THR A 1 175 ? -5.387 5.581 -12.154 1.00 86.31 175 THR A N 1
ATOM 1362 C CA . THR A 1 175 ? -5.439 5.096 -10.766 1.00 86.31 175 THR A CA 1
ATOM 1363 C C . THR A 1 175 ? -5.622 6.239 -9.764 1.00 86.31 175 THR A C 1
ATOM 1365 O O . THR A 1 175 ? -6.390 6.102 -8.816 1.00 86.31 175 THR A O 1
ATOM 1368 N N . LEU A 1 176 ? -4.945 7.373 -9.965 1.00 89.19 176 LEU A N 1
ATOM 1369 C CA . LEU A 1 176 ? -5.092 8.552 -9.111 1.00 89.19 176 LEU A CA 1
ATOM 1370 C C . LEU A 1 176 ? -6.500 9.151 -9.215 1.00 89.19 176 LEU A C 1
ATOM 1372 O O . LEU A 1 176 ? -7.104 9.472 -8.194 1.00 89.19 176 LEU A O 1
ATOM 1376 N N . ALA A 1 177 ? -7.051 9.255 -10.426 1.00 88.25 177 ALA A N 1
ATOM 1377 C CA . ALA A 1 177 ? -8.426 9.712 -10.618 1.00 88.25 177 ALA A CA 1
ATOM 1378 C C . ALA A 1 177 ? -9.443 8.779 -9.931 1.00 88.25 177 ALA A C 1
ATOM 1380 O O . ALA A 1 177 ? -10.326 9.251 -9.210 1.00 88.25 177 ALA A O 1
ATOM 1381 N N . ASP A 1 178 ? -9.276 7.462 -10.085 1.00 90.88 178 ASP A N 1
ATOM 1382 C CA . ASP A 1 178 ? -10.123 6.460 -9.431 1.00 90.88 178 ASP A CA 1
ATOM 1383 C C . ASP A 1 178 ? -10.017 6.544 -7.898 1.00 90.88 178 ASP A C 1
ATOM 1385 O O . ASP A 1 178 ? -11.027 6.451 -7.197 1.00 90.88 178 ASP A O 1
ATOM 1389 N N . ALA A 1 179 ? -8.811 6.759 -7.361 1.00 92.31 179 ALA A N 1
ATOM 1390 C CA . ALA A 1 179 ? -8.580 6.870 -5.921 1.00 92.31 179 ALA A CA 1
ATOM 1391 C C . ALA A 1 179 ? -9.291 8.087 -5.326 1.00 92.31 179 ALA A C 1
ATOM 1393 O O . ALA A 1 179 ? -9.959 7.974 -4.294 1.00 92.31 179 ALA A O 1
ATOM 1394 N N . GLN A 1 180 ? -9.213 9.227 -6.016 1.00 92.00 180 GLN A N 1
ATOM 1395 C CA . GLN A 1 180 ? -9.915 10.439 -5.613 1.00 92.00 180 GLN A CA 1
ATOM 1396 C C . GLN A 1 180 ? -11.431 10.230 -5.620 1.00 92.00 180 GLN A C 1
ATOM 1398 O O . GLN A 1 180 ? -12.105 10.581 -4.652 1.00 92.00 180 GLN A O 1
ATOM 1403 N N . GLN A 1 181 ? -11.973 9.623 -6.682 1.00 91.38 181 GLN A N 1
ATOM 1404 C CA . GLN A 1 181 ? -13.405 9.340 -6.784 1.00 91.38 181 GLN A CA 1
ATOM 1405 C C . GLN A 1 181 ? -13.881 8.385 -5.681 1.00 91.38 181 GLN A C 1
ATOM 1407 O O . GLN A 1 181 ? -14.992 8.534 -5.170 1.00 91.38 181 GLN A O 1
ATOM 1412 N N . ALA A 1 182 ? -13.043 7.422 -5.297 1.00 91.31 182 ALA A N 1
ATOM 1413 C CA . ALA A 1 182 ? -13.317 6.483 -4.216 1.00 91.31 182 ALA A CA 1
ATOM 1414 C C . ALA A 1 182 ? -13.150 7.092 -2.810 1.00 91.31 182 ALA A C 1
ATOM 1416 O O . ALA A 1 182 ? -13.521 6.452 -1.827 1.00 91.31 182 ALA A O 1
ATOM 1417 N N . GLY A 1 183 ? -12.592 8.303 -2.697 1.00 92.38 183 GLY A N 1
ATOM 1418 C CA . GLY A 1 183 ? -12.266 8.927 -1.415 1.00 92.38 183 GLY A CA 1
ATOM 1419 C C . GLY A 1 183 ? -11.130 8.225 -0.665 1.00 92.38 183 GLY A C 1
ATOM 1420 O O . GLY A 1 183 ? -11.034 8.360 0.555 1.00 92.38 183 GLY A O 1
ATOM 1421 N N . ILE A 1 184 ? -10.284 7.469 -1.372 1.00 95.31 184 ILE A N 1
ATOM 1422 C CA . ILE A 1 184 ? -9.150 6.754 -0.784 1.00 95.31 184 ILE A CA 1
ATOM 1423 C C . ILE A 1 184 ? -7.960 7.719 -0.733 1.00 95.31 184 ILE A C 1
ATOM 1425 O O . ILE A 1 184 ? -7.556 8.236 -1.778 1.00 95.31 184 ILE A O 1
ATOM 1429 N N . PRO A 1 185 ? -7.385 7.996 0.452 1.00 95.94 185 PRO A N 1
ATOM 1430 C CA . PRO A 1 185 ? -6.231 8.875 0.550 1.00 95.94 185 PRO A CA 1
ATOM 1431 C C . PRO A 1 185 ? -5.025 8.280 -0.177 1.00 95.94 185 PRO A C 1
ATOM 1433 O O . PRO A 1 185 ? -4.773 7.074 -0.116 1.00 95.94 185 PRO A O 1
ATOM 1436 N N . VAL A 1 186 ? -4.264 9.154 -0.834 1.00 96.69 186 VAL A N 1
ATOM 1437 C CA . VAL A 1 186 ? -3.067 8.786 -1.589 1.00 96.69 186 VAL A CA 1
ATOM 1438 C C . VAL A 1 186 ? -1.858 9.518 -1.028 1.00 96.69 186 VAL A C 1
ATOM 1440 O O . VAL A 1 186 ? -1.877 10.740 -0.884 1.00 96.69 186 VAL A O 1
ATOM 1443 N N . ILE A 1 187 ? -0.790 8.772 -0.762 1.00 97.31 187 ILE A N 1
ATOM 1444 C CA . ILE A 1 187 ? 0.549 9.316 -0.551 1.00 97.31 187 ILE A CA 1
ATOM 1445 C C . ILE A 1 187 ? 1.308 9.211 -1.864 1.00 97.31 187 ILE A C 1
ATOM 1447 O O . ILE A 1 187 ? 1.502 8.110 -2.375 1.00 97.31 187 ILE A O 1
ATOM 1451 N N . TRP A 1 188 ? 1.776 10.339 -2.383 1.00 96.38 188 TRP A N 1
ATOM 1452 C CA . TRP A 1 188 ? 2.677 10.353 -3.527 1.00 96.38 188 TRP A CA 1
ATOM 1453 C C . TRP A 1 188 ? 4.116 10.500 -3.036 1.00 96.38 188 TRP A C 1
ATOM 1455 O O . TRP A 1 188 ? 4.461 11.515 -2.436 1.00 96.38 188 TRP A O 1
ATOM 1465 N N . ILE A 1 189 ? 4.943 9.487 -3.299 1.00 96.88 189 ILE A N 1
ATOM 1466 C CA . ILE A 1 189 ? 6.396 9.507 -3.118 1.00 96.88 189 ILE A CA 1
ATOM 1467 C C . ILE A 1 189 ? 7.045 9.713 -4.488 1.00 96.88 189 ILE A C 1
ATOM 1469 O O . ILE A 1 189 ? 6.781 8.955 -5.429 1.00 96.88 189 ILE A O 1
ATOM 1473 N N . HIS A 1 190 ? 7.909 10.718 -4.605 1.00 95.31 190 HIS A N 1
ATOM 1474 C CA . HIS A 1 190 ? 8.624 10.977 -5.845 1.00 95.31 190 HIS A CA 1
ATOM 1475 C C . HIS A 1 190 ? 9.653 9.870 -6.123 1.00 95.31 190 HIS A C 1
ATOM 1477 O O . HIS A 1 190 ? 10.429 9.480 -5.245 1.00 95.31 190 HIS A O 1
ATOM 1483 N N . ALA A 1 191 ? 9.654 9.341 -7.347 1.00 93.44 191 ALA A N 1
ATOM 1484 C CA . ALA A 1 191 ? 10.493 8.199 -7.715 1.00 93.44 191 ALA A CA 1
ATOM 1485 C C . ALA A 1 191 ? 11.970 8.559 -7.975 1.00 93.44 191 ALA A C 1
ATOM 1487 O O . ALA A 1 191 ? 12.823 7.674 -7.928 1.00 93.44 191 ALA A O 1
ATOM 1488 N N . GLU A 1 192 ? 12.295 9.829 -8.233 1.00 90.75 192 GLU A N 1
ATOM 1489 C CA . GLU A 1 192 ? 13.693 10.272 -8.346 1.00 90.75 192 GLU A CA 1
ATOM 1490 C C . GLU A 1 192 ? 14.364 10.465 -6.973 1.00 90.75 192 GLU A C 1
ATOM 1492 O O . GLU A 1 192 ? 13.703 10.513 -5.931 1.00 90.75 192 GLU A O 1
ATOM 1497 N N . ALA A 1 193 ? 15.695 10.590 -6.991 1.00 76.12 193 ALA A N 1
ATOM 1498 C CA . ALA A 1 193 ? 16.522 10.837 -5.817 1.00 76.12 193 ALA A CA 1
ATOM 1499 C C . ALA A 1 193 ? 15.960 11.958 -4.927 1.00 76.12 193 ALA A C 1
ATOM 1501 O O . ALA A 1 193 ? 15.504 12.995 -5.401 1.00 76.12 193 ALA A O 1
ATOM 1502 N N . GLY A 1 194 ? 16.005 11.734 -3.615 1.00 88.31 194 GLY A N 1
ATOM 1503 C CA . GLY A 1 194 ? 15.410 12.629 -2.623 1.00 88.31 194 GLY A CA 1
ATOM 1504 C C . GLY A 1 194 ? 14.179 12.018 -1.967 1.00 88.31 194 GLY A C 1
ATOM 1505 O O . GLY A 1 194 ? 14.070 12.107 -0.746 1.00 88.31 194 GLY A O 1
ATOM 1506 N N . HIS A 1 195 ? 13.338 11.329 -2.750 1.00 94.06 195 HIS A N 1
ATOM 1507 C CA . HIS A 1 195 ? 12.123 10.641 -2.290 1.00 94.06 195 HIS A CA 1
ATOM 1508 C C . HIS A 1 195 ? 11.237 11.509 -1.390 1.00 94.06 195 HIS A C 1
ATOM 1510 O O . HIS A 1 195 ? 10.671 11.041 -0.401 1.00 94.06 195 HIS A O 1
ATOM 1516 N N . ALA A 1 196 ? 11.123 12.792 -1.751 1.00 95.75 196 ALA A N 1
ATOM 1517 C CA . ALA A 1 196 ? 10.122 13.673 -1.178 1.00 95.75 196 ALA A CA 1
ATOM 1518 C C . ALA A 1 196 ? 8.738 13.046 -1.359 1.00 95.75 196 ALA A C 1
ATOM 1520 O O . ALA A 1 196 ? 8.458 12.391 -2.367 1.00 95.75 196 ALA A O 1
ATOM 1521 N N . TRP A 1 197 ? 7.875 13.239 -0.374 1.00 97.19 197 TRP A N 1
ATOM 1522 C CA . TRP A 1 197 ? 6.530 12.701 -0.408 1.00 97.19 197 TRP A CA 1
ATOM 1523 C C . TRP A 1 197 ? 5.538 13.715 0.133 1.00 97.19 197 TRP A C 1
ATOM 1525 O O . TRP A 1 197 ? 5.909 14.628 0.867 1.00 97.19 197 TRP A O 1
ATOM 1535 N N . ARG A 1 198 ? 4.274 13.555 -0.248 1.00 95.62 198 ARG A N 1
ATOM 1536 C CA . ARG A 1 198 ? 3.160 14.344 0.280 1.00 95.62 198 ARG A CA 1
ATOM 1537 C C . ARG A 1 198 ? 1.884 13.519 0.300 1.00 95.62 198 ARG A C 1
ATOM 1539 O O . ARG A 1 198 ? 1.716 12.598 -0.504 1.00 95.62 198 ARG A O 1
ATOM 1546 N N . LEU A 1 199 ? 0.968 13.886 1.186 1.00 95.19 199 LEU A N 1
ATOM 1547 C CA . LEU A 1 199 ? -0.414 13.440 1.104 1.00 95.19 199 LEU A CA 1
ATOM 1548 C C . LEU A 1 199 ? -1.136 14.270 0.032 1.00 95.19 199 LEU A C 1
ATOM 1550 O O . LEU A 1 199 ? -0.957 15.488 -0.050 1.00 95.19 199 LEU A O 1
ATOM 1554 N N . LEU A 1 200 ? -1.918 13.619 -0.827 1.00 93.31 200 LEU A N 1
ATOM 1555 C CA . LEU A 1 200 ? -2.691 14.325 -1.844 1.00 93.31 200 LEU A CA 1
ATOM 1556 C C . LEU A 1 200 ? -3.981 14.897 -1.250 1.00 93.31 200 LEU A C 1
ATOM 1558 O O . LEU A 1 200 ? -4.723 14.212 -0.543 1.00 93.31 200 LEU A O 1
ATOM 1562 N N . ASP A 1 201 ? -4.257 16.161 -1.573 1.00 85.31 201 ASP A N 1
ATOM 1563 C CA . ASP A 1 201 ? -5.479 16.849 -1.161 1.00 85.31 201 ASP A CA 1
ATOM 1564 C C . ASP A 1 201 ? -6.649 16.400 -2.053 1.00 85.31 201 ASP A C 1
ATOM 1566 O O . ASP A 1 201 ? -6.619 16.666 -3.257 1.00 85.31 201 ASP A O 1
ATOM 1570 N N . PRO A 1 202 ? -7.695 15.752 -1.506 1.00 83.00 202 PRO A N 1
ATOM 1571 C CA . PRO A 1 202 ? -8.826 15.262 -2.295 1.00 83.00 202 PRO A CA 1
ATOM 1572 C C . PRO A 1 202 ? -9.642 16.373 -2.976 1.00 83.00 202 PRO A C 1
ATOM 1574 O O . PRO A 1 202 ? -10.459 16.069 -3.846 1.00 83.00 202 PRO A O 1
ATOM 1577 N N . SER A 1 203 ? -9.448 17.644 -2.603 1.00 81.94 203 SER A N 1
ATOM 1578 C CA . SER A 1 203 ? -10.080 18.792 -3.264 1.00 81.94 203 SER A CA 1
ATOM 1579 C C . SER A 1 203 ? -9.457 19.137 -4.624 1.00 81.94 203 SER A C 1
ATOM 1581 O O . SER A 1 203 ? -10.092 19.814 -5.434 1.00 81.94 203 SER A O 1
ATOM 1583 N N . VAL A 1 204 ? -8.248 18.642 -4.905 1.00 83.38 204 VAL A N 1
ATOM 1584 C CA . VAL A 1 204 ? -7.522 18.855 -6.164 1.00 83.38 204 VAL A CA 1
ATOM 1585 C C . VAL A 1 204 ? -7.765 17.679 -7.103 1.00 83.38 204 VAL A C 1
ATOM 1587 O O . VAL A 1 204 ? -7.710 16.536 -6.671 1.00 83.38 204 VAL A O 1
ATOM 1590 N N . ALA A 1 205 ? -8.016 17.922 -8.391 1.00 84.25 205 ALA A N 1
ATOM 1591 C CA . ALA A 1 205 ? -8.181 16.853 -9.379 1.00 84.25 205 ALA A CA 1
ATOM 1592 C C . ALA A 1 205 ? -6.846 16.129 -9.647 1.00 84.25 205 ALA A C 1
ATOM 1594 O O . ALA A 1 205 ? -5.968 16.660 -10.329 1.00 84.25 205 ALA A O 1
ATOM 1595 N N . TRP A 1 206 ? -6.680 14.902 -9.145 1.00 82.00 206 TRP A N 1
ATOM 1596 C CA . TRP A 1 206 ? -5.397 14.189 -9.216 1.00 82.00 206 TRP A CA 1
ATOM 1597 C C . TRP A 1 206 ? -5.054 13.692 -10.625 1.00 82.00 206 TRP A C 1
ATOM 1599 O O . TRP A 1 206 ? -3.884 13.569 -10.982 1.00 82.00 206 TRP A O 1
ATOM 1609 N N . GLY A 1 207 ? -6.068 13.486 -11.469 1.00 73.81 207 GLY A N 1
ATOM 1610 C CA . GLY A 1 207 ? -5.881 13.217 -12.898 1.00 73.81 207 GLY A CA 1
ATOM 1611 C C . GLY A 1 207 ? -5.275 14.398 -13.671 1.00 73.81 207 GLY A C 1
ATOM 1612 O O . GLY A 1 207 ? -4.816 14.227 -14.800 1.00 73.81 207 GLY A O 1
ATOM 1613 N N . GLU A 1 208 ? -5.212 15.593 -13.076 1.00 78.56 208 GLU A N 1
ATOM 1614 C CA . GLU A 1 208 ? -4.735 16.838 -13.696 1.00 78.56 208 GLU A CA 1
ATOM 1615 C C . GLU A 1 208 ? -3.470 17.411 -13.030 1.00 78.56 208 GLU A C 1
ATOM 1617 O O . GLU A 1 208 ? -3.039 18.502 -13.402 1.00 78.56 208 GLU A O 1
ATOM 1622 N N . LEU A 1 209 ? -2.828 16.658 -12.121 1.00 83.19 209 LEU A N 1
ATOM 1623 C CA . LEU A 1 209 ? -1.583 17.082 -11.464 1.00 83.19 209 LEU A CA 1
ATOM 1624 C C . LEU A 1 209 ? -0.503 17.446 -12.482 1.00 83.19 209 LEU A C 1
ATOM 1626 O O . LEU A 1 209 ? -0.280 16.734 -13.472 1.00 83.19 209 LEU A O 1
ATOM 1630 N N . LYS A 1 210 ? 0.154 18.569 -12.218 1.00 80.56 210 LYS A N 1
ATOM 1631 C CA . LYS A 1 210 ? 1.231 19.127 -13.024 1.00 80.56 210 LYS A CA 1
ATOM 1632 C C . LYS A 1 210 ? 2.561 18.958 -12.305 1.00 80.56 210 LYS A C 1
ATOM 1634 O O . LYS A 1 210 ? 2.627 18.517 -11.162 1.00 80.56 210 LYS A O 1
ATOM 1639 N N . LYS A 1 211 ? 3.632 19.359 -12.984 1.00 78.44 211 LYS A N 1
ATOM 1640 C CA . LYS A 1 211 ? 4.987 19.317 -12.436 1.00 78.44 211 LYS A CA 1
ATOM 1641 C C . LYS A 1 211 ? 5.119 20.128 -11.144 1.00 78.44 211 LYS A C 1
ATOM 1643 O O . LYS A 1 211 ? 5.861 19.755 -10.249 1.00 78.44 211 LYS A O 1
ATOM 1648 N N . GLU A 1 212 ? 4.372 21.222 -11.020 1.00 81.88 212 GLU A N 1
ATOM 1649 C CA . GLU A 1 212 ? 4.378 22.062 -9.818 1.00 81.88 212 GLU A CA 1
ATOM 1650 C C . GLU A 1 212 ? 3.725 21.380 -8.605 1.00 81.88 212 GLU A C 1
ATOM 1652 O O . GLU A 1 212 ? 3.949 21.803 -7.471 1.00 81.88 212 GLU A O 1
ATOM 1657 N N . ASP A 1 213 ? 2.935 20.326 -8.833 1.00 86.56 213 ASP A N 1
ATOM 1658 C CA . ASP A 1 213 ? 2.294 19.545 -7.778 1.00 86.56 213 ASP A CA 1
ATOM 1659 C C . ASP A 1 213 ? 3.184 18.404 -7.256 1.00 86.56 213 ASP A C 1
ATOM 1661 O O . ASP A 1 213 ? 2.828 17.770 -6.253 1.00 86.56 213 ASP A O 1
ATOM 1665 N N . GLU A 1 214 ? 4.329 18.151 -7.909 1.00 89.62 214 GLU A N 1
ATOM 1666 C CA . GLU A 1 214 ? 5.293 17.122 -7.513 1.00 89.62 214 GLU A CA 1
ATOM 1667 C C . GLU A 1 214 ? 5.757 17.326 -6.063 1.00 89.62 214 GLU A C 1
ATOM 1669 O O . GLU A 1 214 ? 5.990 18.469 -5.643 1.00 89.62 214 GLU A O 1
ATOM 1674 N N . PRO A 1 215 ? 5.925 16.235 -5.288 1.00 92.00 215 PRO A N 1
ATOM 1675 C CA . PRO A 1 215 ? 6.370 16.326 -3.906 1.00 92.00 215 PRO A CA 1
ATOM 1676 C C . PRO A 1 215 ? 7.703 17.074 -3.789 1.00 92.00 215 PRO A C 1
ATOM 1678 O O . PRO A 1 215 ? 8.690 16.705 -4.423 1.00 92.00 215 PRO A O 1
ATOM 1681 N N . GLN A 1 216 ? 7.739 18.100 -2.942 1.00 90.94 216 GLN A N 1
ATOM 1682 C CA . GLN A 1 216 ? 8.951 18.860 -2.626 1.00 90.94 216 GLN A CA 1
ATOM 1683 C C . GLN A 1 216 ? 9.528 18.427 -1.275 1.00 90.94 216 GLN A C 1
ATOM 1685 O O . GLN A 1 216 ? 8.804 17.946 -0.398 1.00 90.94 216 GLN A O 1
ATOM 1690 N N . GLU A 1 217 ? 10.838 18.604 -1.083 1.00 88.94 217 GLU A N 1
ATOM 1691 C CA . GLU A 1 217 ? 11.480 18.288 0.196 1.00 88.94 217 GLU A CA 1
ATOM 1692 C C . GLU A 1 217 ? 10.788 19.012 1.363 1.00 88.94 217 GLU A C 1
ATOM 1694 O O . GLU A 1 217 ? 10.490 20.205 1.295 1.00 88.94 217 GLU A O 1
ATOM 1699 N N . GLY A 1 218 ? 10.514 18.271 2.440 1.00 87.06 218 GLY A N 1
ATOM 1700 C CA . GLY A 1 218 ? 9.851 18.794 3.637 1.00 87.06 218 GLY A CA 1
ATOM 1701 C C . GLY A 1 218 ? 8.323 18.902 3.567 1.00 87.06 218 GLY A C 1
ATOM 1702 O O . GLY A 1 218 ? 7.727 19.295 4.562 1.00 87.06 218 GLY A O 1
ATOM 1703 N N . GLN A 1 219 ? 7.672 18.538 2.453 1.00 88.50 219 GLN A N 1
ATOM 1704 C CA . GLN A 1 219 ? 6.198 18.493 2.376 1.00 88.50 219 GLN A CA 1
ATOM 1705 C C . GLN A 1 219 ? 5.572 17.263 3.048 1.00 88.50 219 GLN A C 1
ATOM 1707 O O . GLN A 1 219 ? 4.366 17.242 3.282 1.00 88.50 219 GLN A O 1
ATOM 1712 N N . GLY A 1 220 ? 6.369 16.234 3.333 1.00 91.81 220 GLY A N 1
ATOM 1713 C CA . GLY A 1 220 ? 5.900 15.039 4.021 1.00 91.81 220 GLY A CA 1
ATOM 1714 C C . GLY A 1 220 ? 5.610 15.344 5.485 1.00 91.81 220 GLY A C 1
ATOM 1715 O O . GLY A 1 220 ? 6.538 15.622 6.243 1.00 91.81 220 GLY A O 1
ATOM 1716 N N . ASP A 1 221 ? 4.340 15.262 5.875 1.00 94.81 221 ASP A N 1
ATOM 1717 C CA . ASP A 1 221 ? 3.880 15.538 7.234 1.00 94.81 221 ASP A CA 1
ATOM 1718 C C . ASP A 1 221 ? 3.260 14.278 7.862 1.00 94.81 221 ASP A C 1
ATOM 1720 O O . ASP A 1 221 ? 2.195 13.789 7.465 1.00 94.81 221 ASP A O 1
ATOM 1724 N N . PHE A 1 222 ? 3.953 13.725 8.859 1.00 95.19 222 PHE A N 1
ATOM 1725 C CA . PHE A 1 222 ? 3.501 12.537 9.582 1.00 95.19 222 PHE A CA 1
ATOM 1726 C C . PHE A 1 222 ? 2.321 12.816 10.529 1.00 95.19 222 PHE A C 1
ATOM 1728 O O . PHE A 1 222 ? 1.532 11.903 10.795 1.00 95.19 222 PHE A O 1
ATOM 1735 N N . ASP A 1 223 ? 2.153 14.052 11.003 1.00 94.56 223 ASP A N 1
ATOM 1736 C CA . ASP A 1 223 ? 1.006 14.449 11.822 1.00 94.56 223 ASP A CA 1
ATOM 1737 C C . ASP A 1 223 ? -0.252 14.592 10.955 1.00 94.56 223 ASP A C 1
ATOM 1739 O O . ASP A 1 223 ? -1.327 14.103 11.332 1.00 94.56 223 ASP A O 1
ATOM 1743 N N . GLU A 1 224 ? -0.115 15.170 9.756 1.00 95.12 224 GLU A N 1
ATOM 1744 C CA . GLU A 1 224 ? -1.194 15.211 8.762 1.00 95.12 224 GLU A CA 1
ATOM 1745 C C . GLU A 1 224 ? -1.615 13.792 8.353 1.00 95.12 224 GLU A C 1
ATOM 1747 O O . GLU A 1 224 ? -2.807 13.461 8.380 1.00 95.12 224 GLU A O 1
ATOM 1752 N N . LEU A 1 225 ? -0.646 12.920 8.049 1.00 96.25 225 LEU A N 1
ATOM 1753 C CA . LEU A 1 225 ? -0.907 11.509 7.756 1.00 96.25 225 LEU A CA 1
ATOM 1754 C C . LEU A 1 225 ? -1.670 10.836 8.904 1.00 96.25 225 LEU A C 1
ATOM 1756 O O . LEU A 1 225 ? -2.667 10.148 8.678 1.00 96.25 225 LEU A O 1
ATOM 1760 N N . GLY A 1 226 ? -1.242 11.077 10.143 1.00 94.62 226 GLY A N 1
ATOM 1761 C CA . GLY A 1 226 ? -1.920 10.578 11.330 1.00 94.62 226 GLY A CA 1
ATOM 1762 C C . GLY A 1 226 ? -3.387 11.013 11.409 1.00 94.62 226 GLY A C 1
ATOM 1763 O O . GLY A 1 226 ? -4.275 10.180 11.592 1.00 94.62 226 GLY A O 1
ATOM 1764 N N . THR A 1 227 ? -3.646 12.302 11.195 1.00 94.12 227 THR A N 1
ATOM 1765 C CA . THR A 1 227 ? -5.000 12.883 11.174 1.00 94.12 227 THR A CA 1
ATOM 1766 C C . THR A 1 227 ? -5.856 12.272 10.058 1.00 94.12 227 THR A C 1
ATOM 1768 O O . THR A 1 227 ? -7.048 11.991 10.237 1.00 94.12 227 THR A O 1
ATOM 1771 N N . ARG A 1 228 ? -5.257 12.011 8.889 1.00 94.62 228 ARG A N 1
ATOM 1772 C CA . ARG A 1 228 ? -5.954 11.359 7.777 1.00 94.62 228 ARG A CA 1
ATOM 1773 C C . ARG A 1 228 ? -6.359 9.929 8.123 1.00 94.62 228 ARG A C 1
ATOM 1775 O O . ARG A 1 228 ? -7.494 9.556 7.839 1.00 94.62 228 ARG A O 1
ATOM 1782 N N . ILE A 1 229 ? -5.482 9.154 8.760 1.00 95.50 229 ILE A N 1
ATOM 1783 C CA . ILE A 1 229 ? -5.782 7.783 9.206 1.00 95.50 229 ILE A CA 1
ATOM 1784 C C . ILE A 1 229 ? -6.942 7.779 10.205 1.00 95.50 229 ILE A C 1
ATOM 1786 O O . ILE A 1 229 ? -7.860 6.971 10.079 1.00 95.50 229 ILE A O 1
ATOM 1790 N N . GLU A 1 230 ? -6.944 8.710 11.1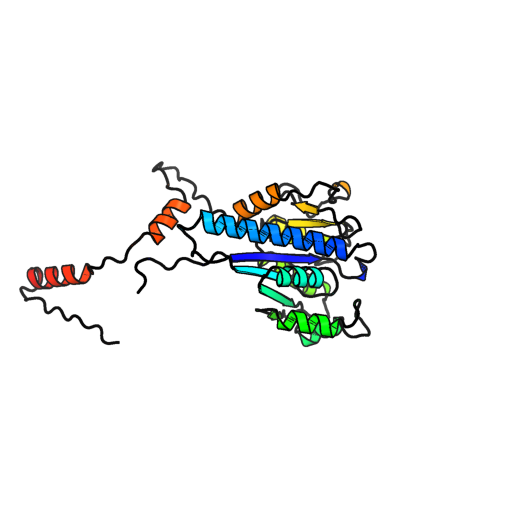62 1.00 93.06 230 GLU A N 1
ATOM 1791 C CA . GLU A 1 230 ? -8.054 8.872 12.110 1.00 93.06 230 GLU A CA 1
ATOM 1792 C C . GLU A 1 230 ? -9.375 9.177 11.399 1.00 93.06 230 GLU A C 1
ATOM 1794 O O . GLU A 1 230 ? -10.420 8.652 11.779 1.00 93.06 230 GLU A O 1
ATOM 1799 N N . THR A 1 231 ? -9.325 9.980 10.335 1.00 92.00 231 THR A N 1
ATOM 1800 C CA . THR A 1 231 ? -10.500 10.295 9.515 1.00 92.00 231 THR A CA 1
ATOM 1801 C C . THR A 1 231 ? -11.021 9.060 8.780 1.00 92.00 231 THR A C 1
ATOM 1803 O O . THR A 1 231 ? -12.227 8.828 8.778 1.00 92.00 231 THR A O 1
ATOM 1806 N N . VAL A 1 232 ? -10.134 8.247 8.192 1.00 92.69 232 VAL A N 1
ATOM 1807 C CA . VAL A 1 232 ? -10.503 7.002 7.488 1.00 92.69 232 VAL A CA 1
ATOM 1808 C C . VAL A 1 232 ? -11.124 5.981 8.441 1.00 92.69 232 VAL A C 1
ATOM 1810 O O . VAL A 1 232 ? -12.111 5.335 8.102 1.00 92.69 232 VAL A O 1
ATOM 1813 N N . LEU A 1 233 ? -10.572 5.852 9.649 1.00 92.44 233 LEU A N 1
ATOM 1814 C CA . LEU A 1 233 ? -11.087 4.953 10.686 1.00 92.44 233 LEU A CA 1
ATOM 1815 C C . LEU A 1 233 ? -12.299 5.515 11.445 1.00 92.44 233 LEU A C 1
ATOM 1817 O O . LEU A 1 233 ? -12.904 4.810 12.260 1.00 92.44 233 LEU A O 1
ATOM 1821 N N . GLY A 1 234 ? -12.643 6.780 11.209 1.00 85.25 234 GLY A N 1
ATOM 1822 C CA . GLY A 1 234 ? -13.751 7.453 11.861 1.00 85.25 234 GLY A CA 1
ATOM 1823 C C . GLY A 1 234 ? -15.089 6.811 11.502 1.00 85.25 234 GLY A C 1
ATOM 1824 O O . GLY A 1 234 ? -15.397 6.572 10.336 1.00 85.25 234 GLY A O 1
ATOM 1825 N N . LEU A 1 235 ? -15.935 6.563 12.507 1.00 77.75 235 LEU A N 1
ATOM 1826 C CA . LEU A 1 235 ? -17.296 6.094 12.246 1.00 77.75 235 LEU A CA 1
ATOM 1827 C C . LEU A 1 235 ? -18.092 7.150 11.456 1.00 77.75 235 LEU A C 1
ATOM 1829 O O . LEU A 1 235 ? -17.994 8.343 11.767 1.00 77.75 235 LEU A O 1
ATOM 1833 N N . PRO A 1 236 ? -18.946 6.731 10.502 1.00 73.00 236 PRO A N 1
ATOM 1834 C CA . PRO A 1 236 ? -19.770 7.653 9.734 1.00 73.00 236 PRO A CA 1
ATOM 1835 C C . PRO A 1 236 ? -20.663 8.468 10.669 1.00 73.00 236 PRO A C 1
ATOM 1837 O O . PRO A 1 236 ? -21.288 7.926 11.585 1.00 73.00 236 PRO A O 1
ATOM 1840 N N . GLN A 1 237 ? -20.734 9.777 10.440 1.00 68.81 237 GLN A N 1
ATOM 1841 C CA . GLN A 1 237 ? -21.611 10.658 11.205 1.00 68.81 237 GLN A CA 1
ATOM 1842 C C . GLN A 1 237 ? -23.053 10.456 10.731 1.00 68.81 237 GLN A C 1
ATOM 1844 O O . GLN A 1 237 ? -23.369 10.669 9.561 1.00 68.81 237 GLN A O 1
ATOM 1849 N N . ILE A 1 238 ? -23.943 10.035 11.631 1.00 64.62 238 ILE A N 1
ATOM 1850 C CA . ILE A 1 238 ? -25.375 9.946 11.327 1.00 64.62 238 ILE A CA 1
ATOM 1851 C C . ILE A 1 238 ? -25.941 11.364 11.411 1.00 64.62 238 ILE A C 1
ATOM 1853 O O . ILE A 1 238 ? -25.989 11.949 12.493 1.00 64.62 238 ILE A O 1
ATOM 1857 N N . ALA A 1 239 ? -26.354 11.929 10.275 1.00 59.41 239 ALA A N 1
ATOM 1858 C CA . ALA A 1 239 ? -26.985 13.243 10.246 1.00 59.41 239 ALA A CA 1
ATOM 1859 C C . ALA A 1 239 ? -28.244 13.244 11.129 1.00 59.41 239 ALA A C 1
ATOM 1861 O O . ALA A 1 239 ? -29.133 12.404 10.970 1.00 59.41 239 ALA A O 1
ATOM 1862 N N . SER A 1 240 ? -28.338 14.199 12.055 1.00 57.72 240 SER A N 1
ATOM 1863 C CA . SER A 1 240 ? -29.559 14.418 12.826 1.00 57.72 240 SER A CA 1
ATOM 1864 C C . SER A 1 240 ? -30.668 14.879 11.877 1.00 57.72 240 SER A C 1
ATOM 1866 O O . SER A 1 240 ? -30.568 15.949 11.274 1.00 57.72 240 SER A O 1
ATOM 1868 N N . GLY A 1 241 ? -31.712 14.069 11.698 1.00 55.00 241 GLY A N 1
ATOM 1869 C CA . GLY A 1 241 ? -32.880 14.462 10.908 1.00 55.00 241 GLY A CA 1
ATOM 1870 C C . GLY A 1 241 ? -33.629 15.658 11.515 1.00 55.00 241 GLY A C 1
ATOM 1871 O O . GLY A 1 241 ? -33.428 16.010 12.673 1.00 55.00 241 GLY A O 1
ATOM 1872 N N . LYS A 1 242 ? -34.553 16.249 10.741 1.00 52.28 242 LYS A N 1
ATOM 1873 C CA . LYS A 1 242 ? -35.364 17.443 11.089 1.00 52.28 242 LYS A CA 1
ATOM 1874 C C . LYS A 1 242 ? -36.221 17.331 12.367 1.00 52.28 242 LYS A C 1
ATOM 1876 O O . LYS A 1 242 ? -36.850 18.309 12.756 1.00 52.28 242 LYS A O 1
ATOM 1881 N N . HIS A 1 243 ? -36.261 16.169 13.014 1.00 52.12 243 HIS A N 1
ATOM 1882 C CA . HIS A 1 243 ? -36.836 16.000 14.344 1.00 52.12 243 HIS A CA 1
ATOM 1883 C C . HIS A 1 243 ? -35.690 15.862 15.349 1.00 52.12 243 HIS A C 1
ATOM 1885 O O . HIS A 1 243 ? -35.141 14.778 15.532 1.00 52.12 243 HIS A O 1
ATOM 1891 N N . GLU A 1 244 ? -35.323 16.988 15.964 1.00 45.56 244 GLU A N 1
ATOM 1892 C CA . GLU A 1 244 ? -34.271 17.130 16.975 1.00 45.56 244 GLU A CA 1
ATOM 1893 C C . GLU A 1 244 ? -34.605 16.374 18.276 1.00 45.56 244 GLU A C 1
ATOM 1895 O O . GLU A 1 244 ? -34.867 16.955 19.327 1.00 45.56 244 GLU A O 1
ATOM 1900 N N . ALA A 1 245 ? -34.548 15.047 18.248 1.00 50.84 245 ALA A N 1
ATOM 1901 C CA . ALA A 1 245 ? -33.983 14.347 19.389 1.00 50.84 245 ALA A CA 1
ATOM 1902 C C . ALA A 1 245 ? -32.463 14.411 19.213 1.00 50.84 245 ALA A C 1
ATOM 1904 O O . ALA A 1 245 ? -31.982 14.171 18.108 1.00 50.84 245 ALA A O 1
ATOM 1905 N N . LYS A 1 246 ? -31.708 14.757 20.265 1.00 52.09 246 LYS A N 1
ATOM 1906 C CA . LYS A 1 246 ? -30.237 14.667 20.274 1.00 52.09 246 LYS A CA 1
ATOM 1907 C C . LYS A 1 246 ? -29.836 13.272 19.788 1.00 52.09 246 LYS A C 1
ATOM 1909 O O . LYS A 1 246 ? -29.899 12.321 20.563 1.00 52.09 246 LYS A O 1
ATOM 1914 N N . VAL A 1 247 ? -29.490 13.143 18.509 1.00 54.62 247 VAL A N 1
ATOM 1915 C CA . VAL A 1 247 ? -29.015 11.877 17.963 1.00 54.62 247 VAL A CA 1
ATOM 1916 C C . VAL A 1 247 ? -27.650 11.663 18.595 1.00 54.62 247 VAL A C 1
ATOM 1918 O O . VAL A 1 247 ? -26.734 12.462 18.406 1.00 54.62 247 VAL A O 1
ATOM 1921 N N . ASP A 1 248 ? -27.555 10.638 19.436 1.00 61.78 248 ASP A N 1
ATOM 1922 C CA . ASP A 1 248 ? -26.294 10.240 20.039 1.00 61.78 248 ASP A CA 1
ATOM 1923 C C . ASP A 1 248 ? -25.283 9.919 18.929 1.00 61.78 248 ASP A C 1
ATOM 1925 O O . ASP A 1 248 ? -25.642 9.378 17.880 1.00 61.78 248 ASP A O 1
ATOM 1929 N N . SER A 1 249 ? -24.010 10.264 19.145 1.00 71.38 249 SER A N 1
ATOM 1930 C CA . SER A 1 249 ? -22.965 10.006 18.151 1.00 71.38 249 SER A CA 1
ATOM 1931 C C . SER A 1 249 ? -22.903 8.517 17.795 1.00 71.38 249 SER A C 1
ATOM 1933 O O . SER A 1 249 ? -23.172 7.652 18.635 1.00 71.38 249 SER A O 1
ATOM 1935 N N . SER A 1 250 ? -22.496 8.191 16.566 1.00 75.56 250 SER A N 1
ATOM 1936 C CA . SER A 1 250 ? -22.369 6.800 16.095 1.00 75.56 250 SER A CA 1
ATOM 1937 C C . SER A 1 250 ? -21.523 5.940 17.042 1.00 75.56 250 SER A C 1
ATOM 1939 O O . SER A 1 250 ? -21.863 4.791 17.322 1.00 75.56 250 SER A O 1
ATOM 1941 N N . HIS A 1 251 ? -20.485 6.539 17.637 1.00 74.06 251 HIS A N 1
ATOM 1942 C CA . HIS A 1 251 ? -19.658 5.925 18.677 1.00 74.06 251 HIS A CA 1
ATOM 1943 C C . HIS A 1 251 ? -20.465 5.523 19.917 1.00 74.06 251 HIS A C 1
ATOM 1945 O O . HIS A 1 251 ? -20.260 4.441 20.462 1.00 74.06 251 HIS A O 1
ATOM 1951 N N . LYS A 1 252 ? -21.410 6.355 20.366 1.00 76.94 252 LYS A N 1
ATOM 1952 C CA . LYS A 1 252 ? -22.240 6.062 21.538 1.00 76.94 252 LYS A CA 1
ATOM 1953 C C . LYS A 1 252 ? -23.266 4.966 21.251 1.00 76.94 252 LYS A C 1
ATOM 1955 O O . LYS A 1 252 ? -23.431 4.091 22.097 1.00 76.94 252 LYS A O 1
ATOM 1960 N N . HIS A 1 253 ? -23.888 4.948 20.070 1.00 79.44 253 HIS A N 1
ATOM 1961 C CA . HIS A 1 253 ? -24.768 3.842 19.669 1.00 79.44 253 HIS A CA 1
ATOM 1962 C C . HIS A 1 253 ? -24.019 2.508 19.621 1.00 79.44 253 HIS A C 1
ATOM 1964 O O . HIS A 1 253 ? -24.465 1.530 20.223 1.00 79.44 253 HIS A O 1
ATOM 1970 N N . LEU A 1 254 ? -22.845 2.482 18.987 1.00 79.56 254 LEU A N 1
ATOM 1971 C CA . LEU A 1 254 ? -22.039 1.270 18.884 1.00 79.56 254 LEU A CA 1
ATOM 1972 C C . LEU A 1 254 ? -21.517 0.814 20.258 1.00 79.56 254 LEU A C 1
ATOM 1974 O O . LEU A 1 254 ? -21.601 -0.364 20.605 1.00 79.56 254 LEU A O 1
ATOM 1978 N N . ALA A 1 255 ? -21.063 1.749 21.095 1.00 79.19 255 ALA A N 1
ATOM 1979 C CA . ALA A 1 255 ? -20.647 1.447 22.461 1.00 79.19 255 ALA A CA 1
ATOM 1980 C C . ALA A 1 255 ? -21.809 0.982 23.356 1.00 79.19 255 ALA A C 1
ATOM 1982 O O . ALA A 1 255 ? -21.569 0.260 24.324 1.00 79.19 255 ALA A O 1
ATOM 1983 N N . ASN A 1 256 ? -23.049 1.408 23.092 1.00 81.56 256 ASN A N 1
ATOM 1984 C CA . ASN A 1 256 ? -24.233 0.908 23.792 1.00 81.56 256 ASN A CA 1
ATOM 1985 C C . ASN A 1 256 ? -24.551 -0.526 23.360 1.00 81.56 256 ASN A C 1
ATOM 1987 O O . ASN A 1 256 ? -24.723 -1.373 24.231 1.00 81.56 256 ASN A O 1
ATOM 1991 N N . PHE A 1 257 ? -24.522 -0.814 22.054 1.00 83.69 257 PHE A N 1
ATOM 1992 C CA . PHE A 1 257 ? -24.692 -2.167 21.517 1.00 83.69 257 PHE A CA 1
ATOM 1993 C C . PHE A 1 257 ? -23.686 -3.152 22.132 1.00 83.69 257 PHE A C 1
ATOM 1995 O O . PHE A 1 257 ? -24.070 -4.181 22.679 1.00 83.69 257 PHE A O 1
ATOM 2002 N N . TYR A 1 258 ? -22.395 -2.804 22.170 1.00 83.19 258 TYR A N 1
ATOM 2003 C CA . TYR A 1 258 ? -21.378 -3.662 22.797 1.00 83.19 258 TYR A CA 1
ATOM 2004 C C . TYR A 1 258 ? -21.450 -3.722 24.331 1.00 83.19 258 TYR A C 1
ATOM 2006 O O . TYR A 1 258 ? -20.828 -4.592 24.943 1.00 83.19 258 TYR A O 1
ATOM 2014 N N . ARG A 1 259 ? -22.200 -2.819 24.974 1.00 82.81 259 ARG A N 1
ATOM 2015 C CA . ARG A 1 259 ? -22.504 -2.881 26.411 1.00 82.81 259 ARG A CA 1
ATOM 2016 C C . ARG A 1 259 ? -23.712 -3.758 26.726 1.00 82.81 259 ARG A C 1
ATOM 2018 O O . ARG A 1 259 ? -23.887 -4.101 27.900 1.00 82.81 259 ARG A O 1
ATOM 2025 N N . GLU A 1 260 ? -24.526 -4.119 25.734 1.00 82.12 260 GLU A N 1
ATOM 2026 C CA . GLU A 1 260 ? -25.680 -4.986 25.944 1.00 82.12 260 GLU A CA 1
ATOM 2027 C C . GLU A 1 260 ? -25.236 -6.313 26.550 1.00 82.12 260 GLU A C 1
ATOM 2029 O O . GLU A 1 260 ? -24.291 -6.962 26.095 1.00 82.12 260 GLU A O 1
ATOM 2034 N N . LYS A 1 261 ? -25.931 -6.711 27.617 1.00 75.44 261 LYS A N 1
ATOM 2035 C CA . LYS A 1 261 ? -25.729 -8.005 28.252 1.00 75.44 261 LYS A CA 1
ATOM 2036 C C . LYS A 1 261 ? -26.911 -8.890 27.945 1.00 75.44 261 LYS A C 1
ATOM 2038 O O . LYS A 1 261 ? -28.047 -8.467 28.139 1.00 75.44 261 LYS A O 1
ATOM 2043 N N . ASN A 1 262 ? -26.648 -10.130 27.541 1.00 64.94 262 ASN A N 1
ATOM 2044 C CA . ASN A 1 262 ? -27.716 -11.114 27.425 1.00 64.94 262 ASN A CA 1
ATOM 2045 C C . ASN A 1 262 ? -28.349 -11.286 28.820 1.00 64.94 262 ASN A C 1
ATOM 2047 O O . ASN A 1 262 ? -27.633 -11.690 29.749 1.00 64.94 262 ASN A O 1
ATOM 2051 N N . PRO A 1 263 ? -29.630 -10.926 29.023 1.00 66.75 263 PRO A N 1
ATOM 2052 C CA . PRO A 1 263 ? -30.244 -11.037 30.332 1.00 66.75 263 PRO A CA 1
ATOM 2053 C C . PRO A 1 263 ? -30.184 -12.500 30.776 1.00 66.75 263 PRO A C 1
ATOM 2055 O O . PRO A 1 263 ? -30.644 -13.404 30.079 1.00 66.75 263 PRO A O 1
ATOM 2058 N N . GLY A 1 264 ? -29.603 -12.745 31.955 1.00 62.97 264 GLY A N 1
ATOM 2059 C CA . GLY A 1 264 ? -29.510 -14.094 32.526 1.00 62.97 264 GLY A CA 1
ATOM 2060 C C . GLY A 1 264 ? -30.884 -14.741 32.737 1.00 62.97 264 GLY A C 1
ATOM 2061 O O . GLY A 1 264 ? -30.994 -15.963 32.812 1.00 62.97 264 GLY A O 1
ATOM 2062 N N . TRP A 1 265 ? -31.939 -13.923 32.770 1.00 63.47 265 TRP A N 1
ATOM 2063 C CA . TRP A 1 265 ? -33.320 -14.365 32.779 1.00 63.47 265 TRP A CA 1
ATOM 2064 C C . TRP A 1 265 ? -33.910 -14.300 31.370 1.00 63.47 265 TRP A C 1
ATOM 2066 O O . TRP A 1 265 ? -34.116 -13.228 30.803 1.00 63.47 265 TRP A O 1
ATOM 2076 N N . LYS A 1 266 ? -34.233 -15.463 30.803 1.00 63.91 266 LYS A N 1
ATOM 2077 C CA . LYS A 1 266 ? -35.012 -15.517 29.569 1.00 63.91 266 LYS A CA 1
ATOM 2078 C C . LYS A 1 266 ? -36.457 -15.129 29.888 1.00 63.91 266 LYS A C 1
ATOM 2080 O O . LYS A 1 266 ? -37.173 -15.916 30.505 1.00 63.91 266 LYS A O 1
ATOM 2085 N N . LEU A 1 267 ? -36.895 -13.952 29.433 1.00 64.06 267 LEU A N 1
ATOM 2086 C CA . LEU A 1 267 ? -38.295 -13.495 29.501 1.00 64.06 267 LEU A CA 1
ATOM 2087 C C . LEU A 1 267 ? -39.279 -14.548 28.971 1.00 64.06 267 LEU A C 1
ATOM 2089 O O . LEU A 1 267 ? -40.396 -14.632 29.459 1.00 64.06 267 LEU A O 1
ATOM 2093 N N . SER A 1 268 ? -38.851 -15.415 28.049 1.00 64.88 268 SER A N 1
ATOM 2094 C CA . SER A 1 268 ? -39.643 -16.552 27.571 1.00 64.88 268 SER A CA 1
ATOM 2095 C C . SER A 1 268 ? -40.001 -17.569 28.661 1.00 64.88 268 SER A C 1
ATOM 2097 O O . SER A 1 268 ? -41.055 -18.188 28.573 1.00 64.88 268 SER A O 1
ATOM 2099 N N . VAL A 1 269 ? -39.179 -17.735 29.702 1.00 67.00 269 VAL A N 1
ATOM 2100 C CA . VAL A 1 269 ? -39.482 -18.607 30.851 1.00 67.00 269 VAL A CA 1
ATOM 2101 C C . VAL A 1 269 ? -40.547 -17.963 31.736 1.00 67.00 269 VAL A C 1
ATOM 2103 O O . VAL A 1 269 ? -41.502 -18.635 32.117 1.00 67.00 269 VAL A O 1
ATOM 2106 N N . GLY A 1 270 ? -40.424 -16.660 32.008 1.00 66.44 270 GLY A N 1
ATOM 2107 C CA . GLY A 1 270 ? -41.433 -15.896 32.749 1.00 66.44 270 GLY A CA 1
ATOM 2108 C C . GLY A 1 270 ? -42.761 -15.798 31.993 1.00 66.44 270 GLY A C 1
ATOM 2109 O O . GLY A 1 270 ? -43.815 -16.038 32.568 1.00 66.44 270 GLY A O 1
ATOM 2110 N N . TRP A 1 271 ? -42.709 -15.548 30.685 1.00 70.12 271 TRP A N 1
ATOM 2111 C CA . TRP A 1 271 ? -43.873 -15.514 29.801 1.00 70.12 271 TRP A CA 1
ATOM 2112 C C . TRP A 1 271 ? -44.548 -16.877 29.675 1.00 70.12 271 TRP A C 1
ATOM 2114 O O . TRP A 1 271 ? -45.770 -16.959 29.717 1.00 70.12 271 TRP A O 1
ATOM 2124 N N . LYS A 1 272 ? -43.774 -17.964 29.574 1.00 69.94 272 LYS A N 1
ATOM 2125 C CA . LYS A 1 272 ? -44.324 -19.322 29.575 1.00 69.94 272 LYS A CA 1
ATOM 2126 C C . LYS A 1 272 ? -45.013 -19.637 30.902 1.00 69.94 272 LYS A C 1
ATOM 2128 O O . LYS A 1 272 ? -46.124 -20.142 30.879 1.00 69.94 272 LYS A O 1
ATOM 2133 N N . ALA A 1 273 ? -44.403 -19.295 32.038 1.00 68.00 273 ALA A N 1
ATOM 2134 C CA . ALA A 1 273 ? -45.038 -19.457 33.345 1.00 68.00 273 ALA A CA 1
ATOM 2135 C C . ALA A 1 273 ? -46.320 -18.615 33.472 1.00 68.00 273 ALA A C 1
ATOM 2137 O O . ALA A 1 273 ? -47.346 -19.138 33.887 1.00 68.00 273 ALA A O 1
ATOM 2138 N N . PHE A 1 274 ? -46.290 -17.348 33.053 1.00 73.94 274 PHE A N 1
ATOM 2139 C CA . PHE A 1 274 ? -47.464 -16.472 33.010 1.00 73.94 274 PHE A CA 1
ATOM 2140 C C . PHE A 1 274 ? -48.581 -17.063 32.138 1.00 73.94 274 PHE A C 1
ATOM 2142 O O . PHE A 1 274 ? -49.709 -17.202 32.601 1.00 73.94 274 PHE A O 1
ATOM 2149 N N . ARG A 1 275 ? -48.261 -17.473 30.905 1.00 77.12 275 ARG A N 1
ATOM 2150 C CA . ARG A 1 275 ? -49.198 -18.094 29.961 1.00 77.12 275 ARG A CA 1
ATOM 2151 C C . ARG A 1 275 ? -49.788 -19.390 30.514 1.00 77.12 275 ARG A C 1
ATOM 2153 O O . ARG A 1 275 ? -50.995 -19.573 30.451 1.00 77.12 275 ARG A O 1
ATOM 2160 N N . ASP A 1 276 ? -48.957 -20.278 31.052 1.00 71.94 276 ASP A N 1
ATOM 2161 C CA . ASP A 1 276 ? -49.405 -21.588 31.529 1.00 71.94 276 ASP A CA 1
ATOM 2162 C C . ASP A 1 276 ? -50.305 -21.444 32.782 1.00 71.94 276 ASP A C 1
ATOM 2164 O O . ASP A 1 276 ? -51.288 -22.171 32.920 1.00 71.94 276 ASP A O 1
ATOM 2168 N N . ILE A 1 277 ? -50.031 -20.461 33.654 1.00 74.19 277 ILE A N 1
ATOM 2169 C CA . ILE A 1 277 ? -50.812 -20.192 34.877 1.00 74.19 277 ILE A CA 1
ATOM 2170 C C . ILE A 1 277 ? -52.117 -19.442 34.571 1.00 74.19 277 ILE A C 1
ATOM 2172 O O . ILE A 1 277 ? -53.169 -19.842 35.063 1.00 74.19 277 ILE A O 1
ATOM 2176 N N . LEU A 1 278 ? -52.065 -18.357 33.791 1.00 72.06 278 LEU A N 1
ATOM 2177 C CA . LEU A 1 278 ? -53.215 -17.465 33.572 1.00 72.06 278 LEU A CA 1
ATOM 2178 C C . LEU A 1 278 ? -54.034 -17.802 32.324 1.00 72.06 278 LEU A C 1
ATOM 2180 O O . LEU A 1 278 ? -55.215 -17.474 32.278 1.00 72.06 278 LEU A O 1
ATOM 2184 N N . GLY A 1 279 ? -53.425 -18.430 31.318 1.00 66.69 279 GLY A N 1
ATOM 2185 C CA . GLY A 1 279 ? -54.115 -18.877 30.107 1.00 66.69 279 GLY A CA 1
ATOM 2186 C C . GLY A 1 279 ? -54.697 -20.282 30.247 1.00 66.69 279 GLY A C 1
ATOM 2187 O O . GLY A 1 279 ? -55.852 -20.500 29.897 1.00 66.69 279 GLY A O 1
ATOM 2188 N N . ASP A 1 280 ? -53.920 -21.216 30.806 1.00 71.50 280 ASP A N 1
ATOM 2189 C CA . ASP A 1 280 ? -54.260 -22.646 30.786 1.00 71.50 280 ASP A CA 1
ATOM 2190 C C . ASP A 1 280 ? -54.595 -23.247 32.168 1.00 71.50 280 ASP A C 1
ATOM 2192 O O . ASP A 1 280 ? -54.938 -24.430 32.235 1.00 71.50 280 ASP A O 1
ATOM 2196 N N . PHE A 1 281 ? -54.488 -22.483 33.269 1.00 70.56 281 PHE A N 1
ATOM 2197 C CA . PHE A 1 281 ? -54.648 -22.962 34.659 1.00 70.56 281 PHE A CA 1
ATOM 2198 C C . PHE A 1 281 ? -53.809 -24.218 34.987 1.00 70.56 281 PHE A C 1
ATOM 2200 O O . PHE A 1 281 ? -54.201 -25.071 35.788 1.00 70.56 281 PHE A O 1
ATOM 2207 N N . LYS A 1 282 ? -52.628 -24.355 34.371 1.00 67.56 282 LYS A N 1
ATOM 2208 C CA . LYS A 1 282 ? -51.709 -25.484 34.572 1.00 67.56 282 LYS A CA 1
ATOM 2209 C C . LYS A 1 282 ? -50.429 -25.021 35.262 1.00 67.56 282 LYS A C 1
ATOM 2211 O O . LYS A 1 282 ? -49.890 -23.959 34.972 1.00 67.56 282 LYS A O 1
ATOM 2216 N N . PHE A 1 283 ? -49.890 -25.855 36.153 1.00 62.03 283 PHE A N 1
ATOM 2217 C CA . PHE A 1 283 ? -48.578 -25.595 36.751 1.00 62.03 283 PHE A CA 1
ATOM 2218 C C . PHE A 1 283 ? -47.465 -25.729 35.692 1.00 62.03 283 PHE A C 1
ATOM 2220 O O . PHE A 1 283 ? -47.387 -26.767 35.023 1.00 62.03 283 PHE A O 1
ATOM 2227 N N . PRO A 1 284 ? -46.577 -24.728 35.534 1.00 57.78 284 PRO A N 1
ATOM 2228 C CA . PRO A 1 284 ? -45.551 -24.753 34.500 1.00 57.78 284 PRO A CA 1
ATOM 2229 C C . PRO A 1 284 ? -44.490 -25.818 34.804 1.00 57.78 284 PRO A C 1
ATOM 2231 O O . PRO A 1 284 ? -43.787 -25.760 35.812 1.00 57.78 284 PRO A O 1
ATOM 2234 N N . ARG A 1 285 ? -44.318 -26.786 33.895 1.00 58.12 285 ARG A N 1
ATOM 2235 C CA . ARG A 1 285 ? -43.154 -27.687 33.902 1.00 58.12 285 ARG A CA 1
ATOM 2236 C C . ARG A 1 285 ? -41.965 -26.969 33.266 1.00 58.12 285 ARG A C 1
ATOM 2238 O O . ARG A 1 285 ? -41.874 -26.852 32.041 1.00 58.12 285 ARG A O 1
ATOM 2245 N N . VAL A 1 286 ? -41.047 -26.489 34.102 1.00 54.16 286 VAL A N 1
ATOM 2246 C CA . VAL A 1 286 ? -39.778 -25.899 33.658 1.00 54.16 286 VAL A CA 1
ATOM 2247 C C . VAL A 1 286 ? -38.753 -27.018 33.486 1.00 54.16 286 VAL A C 1
ATOM 2249 O O . VAL A 1 286 ? -38.276 -27.596 34.457 1.00 54.16 286 VAL A O 1
ATOM 2252 N N . THR A 1 287 ? -38.430 -27.361 32.242 1.00 54.50 287 THR A N 1
ATOM 2253 C CA . THR A 1 287 ? -37.355 -28.308 31.916 1.00 54.50 287 THR A CA 1
ATOM 2254 C C . THR A 1 287 ? -36.085 -27.511 31.622 1.00 54.50 287 THR A C 1
ATOM 2256 O O . THR A 1 287 ? -36.005 -26.815 30.613 1.00 54.50 287 THR A O 1
ATOM 2259 N N . PHE A 1 288 ? -35.091 -27.591 32.508 1.00 46.53 288 PHE A N 1
ATOM 2260 C CA . PHE A 1 288 ? -33.797 -26.902 32.381 1.00 46.53 288 PHE A CA 1
ATOM 2261 C C . PHE A 1 288 ? -32.791 -27.669 31.508 1.00 46.53 288 PHE A C 1
ATOM 2263 O O . PHE A 1 288 ? -31.615 -27.762 31.842 1.00 46.53 288 PHE A O 1
ATOM 2270 N N . ALA A 1 289 ? -33.233 -28.250 30.394 1.00 40.56 289 ALA A N 1
ATOM 2271 C CA . ALA A 1 289 ? -32.339 -28.988 29.511 1.00 40.56 289 ALA A CA 1
ATOM 2272 C C . ALA A 1 289 ? -32.610 -28.633 28.052 1.00 40.56 289 ALA A C 1
ATOM 2274 O O . ALA A 1 289 ? -33.601 -29.059 27.466 1.00 40.56 289 ALA A O 1
ATOM 2275 N N . VAL A 1 290 ? -31.684 -27.879 27.465 1.00 43.09 290 VAL A N 1
ATOM 2276 C CA . VAL A 1 290 ? -31.358 -28.037 26.049 1.00 43.09 290 VAL A CA 1
ATOM 2277 C C . VAL A 1 290 ? -30.266 -29.099 26.041 1.00 43.09 290 VAL A C 1
ATOM 2279 O O . VAL A 1 290 ? -29.172 -28.845 26.545 1.00 43.09 290 VAL A O 1
ATOM 2282 N N . LYS A 1 291 ? -30.591 -30.318 25.597 1.00 36.47 291 LYS A N 1
ATOM 2283 C CA . LYS A 1 291 ? -29.548 -31.307 25.304 1.00 36.47 291 LYS A CA 1
ATOM 2284 C C . LYS A 1 291 ? -28.770 -30.822 24.068 1.00 36.47 291 LYS A C 1
ATOM 2286 O O . LYS A 1 291 ? -29.416 -30.257 23.184 1.00 36.47 291 LYS A O 1
ATOM 2291 N N . PRO A 1 292 ? -27.435 -30.983 24.056 1.00 44.19 292 PRO A N 1
ATOM 2292 C CA . PRO A 1 292 ? -26.602 -30.661 22.901 1.00 44.19 292 PRO A CA 1
ATOM 2293 C C . PRO A 1 292 ? -26.996 -31.482 21.671 1.00 44.19 292 PRO A C 1
ATOM 2295 O O . PRO A 1 292 ? -27.539 -32.598 21.857 1.00 44.19 292 PRO A O 1
#

Radius of gyration: 25.54 Å; chains: 1; bounding box: 73×53×62 Å

Secondary structure (DSSP, 8-state):
--SSPPPBPPEEEEEEEE--GGG-TT--HHHHHHHHHHHHHHHHHHHHHHHHHTTTTB-SS--EEEEEE---TTHHHHHHHHHHHTTPEEEEEESS-HHHHGGGGSTTT-SSTTHHHHHHHHHTTEEEEEE----GGGHHHHHHHHHHHHHHT-SEEEEEE-S-----TT-HHHHHHHHHHHT--EEEEESSTT--EEEPPTTS-GGG--GGGSPPTT---HHHHHHHHHHHHSPPP----SS-S----HHHHHHHHTT----SS-HHHHHHHHHHHHTS------------

Foldseek 3Di:
DDQAPDAAAAEAEEEEDEDAVVLLVQPPLVVLLVVLLVLLLLLQVLSQVLQVVLVLRHPPDRYQYEYEAQLHHDPRLSNLVSCVVVPHQYAHQHLAPPVVSLVCCPPVRNPDPVSSVSSVVSCVRHPPYHHHHHDPVCVLVSLLVSLVVRLVVHLAYEYAEQQDDDPGRSDPLVSQQVNLVVVRKYKYFHSHYPRAIAIDDSVDRSSPDDPVNPGDPPRDDSVVSSVSSCVSVDDDFDDDPPPDDPDPGPSVVSSVNRVDGDPPDDVVVVVQQVCCCVVVVHHDDDDPDPDD